Protein AF-A0A850P9F0-F1 (afdb_monomer)

Sequence (321 aa):
MVDRNITGWVFYLDSDAYIENIDFDLSDYLKDKGQFAGIFSGYVNNVPHWVNSGGFALNFSHTLGRRLATDYWSFVNNIPDEKYNKAKIWEKDIEDDQSMLNSLLNRYVEDEGIGYNFIFEREGDSVVNLGPFIWQHIRAHAPTFRDRVSNLTETVAQITKGREIAWPDDGPGYYFPTTHTSIKTSVGKKNPNGVRTTGKDGALLYGPYIQLREGDYCIRLFGKLLAEKDSSTSNFELSVTENSGGNLLHTSSHQDLRNNQGILAEAFFSISHECLDVEAVVRVNRETNLEIYAVQFLKIITGAENFGIRKTEKELPHKIW

Solvent-accessible surface area (backbone atoms only — not comparable to full-atom values): 18265 Å² total; per-residue (Å²): 103,70,93,73,67,56,63,46,80,45,77,50,60,36,95,79,48,64,62,55,58,81,85,59,59,61,66,71,69,48,68,86,44,74,85,31,20,30,41,36,24,8,35,58,95,78,36,51,60,41,44,57,66,51,13,31,36,33,18,40,70,25,70,63,18,44,45,50,57,48,53,51,53,48,56,60,69,67,56,54,68,70,54,66,77,66,49,87,42,80,60,76,65,42,78,38,71,40,54,54,50,28,57,52,42,42,43,37,36,70,76,64,61,51,43,86,38,44,46,61,32,44,76,74,67,9,74,62,60,54,28,77,39,40,77,92,73,89,73,67,89,46,99,43,73,68,54,30,51,50,55,51,52,49,55,51,61,45,58,77,64,75,49,80,73,77,66,64,102,59,62,96,37,54,77,44,49,46,75,42,84,55,37,44,58,78,36,28,49,79,47,97,79,21,34,26,54,66,58,42,66,37,42,38,33,31,37,58,54,38,69,45,63,56,44,42,34,36,41,37,34,29,27,46,76,66,66,91,57,104,77,72,66,42,43,37,37,49,29,34,22,28,62,88,66,74,40,81,64,42,75,46,80,46,62,72,73,66,91,50,88,45,47,72,47,75,50,78,40,64,40,93,50,75,40,68,33,34,24,44,37,33,35,33,38,53,73,24,44,38,33,37,34,31,44,33,45,30,64,54,71,92,80,62,90,79,72,80,77,74,78,78,81,72,82,75,88,86,73,90,129

Foldseek 3Di:
DVVVLDFAKDKAAALQDFAAPPVDPPVVVCVPLLQAQWEFAAQPVHDLLQGDPRWIMGGSNDPVSSVLVVQLVVLVVVDDVVLVVPDPDPCVSDNDSSRSSSVSSCCVCPVVVNNVSYHRHYDCGGPTGNPGTDDNDQPPPDPDPVVSVVVVVVVVVVVVVPDPPPDDCFPQWDKFFCVDPLKDADAFDDDPQFTWGDLAWWWSIKDNFAKDFFAKKKKWWFWFFPDPDQPQKAKKKKWKAAPRRPGTFDIDIDIPDDGDPGTRDMDITGDHGITRTIMITITGHSSHGITTGMMTMGGDDPPCPPPPPDPPDDDDDDDDD

Structure (mmCIF, N/CA/C/O backbone):
data_AF-A0A850P9F0-F1
#
_entry.id   AF-A0A850P9F0-F1
#
loop_
_atom_site.group_PDB
_atom_site.id
_atom_site.type_symbol
_atom_site.label_atom_id
_atom_site.label_alt_id
_atom_site.label_comp_id
_atom_site.label_asym_id
_atom_site.label_entity_id
_atom_site.label_seq_id
_atom_site.pdbx_PDB_ins_code
_atom_site.Cartn_x
_atom_site.Cartn_y
_atom_site.Cartn_z
_atom_site.occupancy
_atom_site.B_iso_or_equiv
_atom_site.auth_seq_id
_atom_site.auth_comp_id
_atom_site.auth_asym_id
_atom_site.auth_atom_id
_atom_site.pdbx_PDB_model_num
ATOM 1 N N . MET A 1 1 ? -26.756 3.093 5.659 1.00 80.31 1 MET A N 1
ATOM 2 C CA . MET A 1 1 ? -27.105 1.793 6.297 1.00 80.31 1 MET A CA 1
ATOM 3 C C . MET A 1 1 ? -28.112 1.984 7.426 1.00 80.31 1 MET A C 1
ATOM 5 O O . MET A 1 1 ? -29.121 1.289 7.421 1.00 80.31 1 MET A O 1
ATOM 9 N N . VAL A 1 2 ? -27.873 2.938 8.337 1.00 85.50 2 VAL A N 1
ATOM 10 C CA . VAL A 1 2 ? -28.798 3.329 9.421 1.00 85.50 2 VAL A CA 1
ATOM 11 C C . VAL A 1 2 ? -30.231 3.559 8.911 1.00 85.50 2 VAL A C 1
ATOM 13 O O . VAL A 1 2 ? -31.158 2.955 9.443 1.00 85.50 2 VAL A O 1
ATOM 16 N N . ASP A 1 3 ? -30.407 4.301 7.811 1.00 88.19 3 ASP A N 1
ATOM 17 C CA . ASP A 1 3 ? -31.723 4.611 7.205 1.00 88.19 3 ASP A CA 1
ATOM 18 C C . ASP A 1 3 ? -32.500 3.378 6.720 1.00 88.19 3 ASP A C 1
ATOM 20 O O . ASP A 1 3 ? -33.718 3.413 6.576 1.00 88.19 3 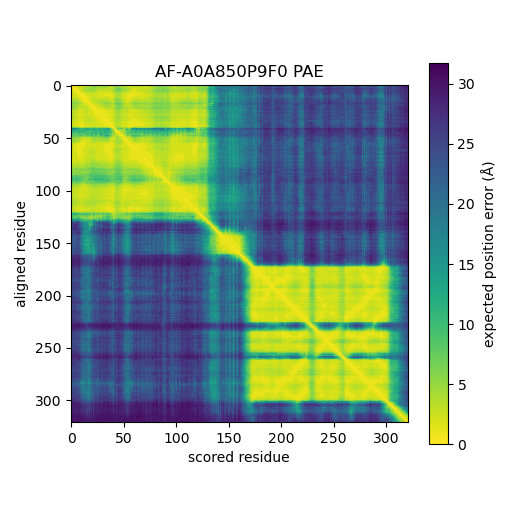ASP A O 1
ATOM 24 N N . ARG A 1 4 ? -31.797 2.267 6.460 1.00 88.50 4 ARG A N 1
ATOM 25 C CA . ARG A 1 4 ? -32.396 0.983 6.061 1.00 88.50 4 ARG A CA 1
ATOM 26 C C . ARG A 1 4 ? -32.748 0.100 7.263 1.00 88.50 4 ARG A C 1
ATOM 28 O O . ARG A 1 4 ? -33.117 -1.051 7.066 1.00 88.50 4 ARG A O 1
ATOM 35 N N . ASN A 1 5 ? -32.597 0.608 8.490 1.00 90.19 5 ASN A N 1
ATOM 36 C CA . ASN A 1 5 ? -32.793 -0.125 9.744 1.00 90.19 5 ASN A CA 1
ATOM 37 C C . ASN A 1 5 ? -32.040 -1.464 9.826 1.00 90.19 5 ASN A C 1
ATOM 39 O O . ASN A 1 5 ? -32.510 -2.411 10.448 1.00 90.19 5 ASN A O 1
ATOM 43 N N . ILE A 1 6 ? -30.832 -1.516 9.259 1.00 87.94 6 ILE A N 1
ATOM 44 C CA . ILE A 1 6 ? -29.906 -2.633 9.487 1.00 87.94 6 ILE A CA 1
ATOM 45 C C . ILE A 1 6 ? -29.549 -2.681 10.984 1.00 87.94 6 ILE A C 1
ATOM 47 O O . ILE A 1 6 ? -29.373 -1.637 11.618 1.00 87.94 6 ILE A O 1
ATOM 51 N N . THR A 1 7 ? -29.470 -3.893 11.530 1.00 93.75 7 THR A N 1
ATOM 52 C CA . THR A 1 7 ? -29.132 -4.220 12.925 1.00 93.75 7 THR A CA 1
ATOM 53 C C . THR A 1 7 ? -27.987 -5.233 12.966 1.00 93.75 7 THR A C 1
ATOM 55 O O . THR A 1 7 ? -27.690 -5.864 11.953 1.00 93.75 7 THR A O 1
ATOM 58 N N . GLY A 1 8 ? -27.388 -5.444 14.138 1.00 94.75 8 GLY A N 1
ATOM 59 C CA . GLY A 1 8 ? -26.220 -6.312 14.312 1.00 94.75 8 GLY A CA 1
ATOM 60 C C . GLY A 1 8 ? -24.900 -5.591 14.045 1.00 94.75 8 GLY A C 1
ATOM 61 O O . GLY A 1 8 ? -24.856 -4.363 13.971 1.00 94.75 8 GLY A O 1
ATOM 62 N N . TRP A 1 9 ? -23.817 -6.355 13.934 1.00 95.56 9 TRP A N 1
ATOM 63 C CA . TRP A 1 9 ? -22.475 -5.817 13.727 1.00 95.56 9 TRP A CA 1
ATOM 64 C C . TRP A 1 9 ? -22.221 -5.444 12.264 1.00 95.56 9 TRP A C 1
ATOM 66 O O . TRP A 1 9 ? -22.497 -6.221 11.352 1.00 95.56 9 TRP A O 1
ATOM 76 N N . VAL A 1 10 ? -21.669 -4.252 12.059 1.00 93.94 10 VAL A N 1
ATOM 77 C CA . VAL A 1 10 ? -21.202 -3.725 10.775 1.00 93.94 10 VAL A CA 1
ATOM 78 C C . VAL A 1 10 ? -19.701 -3.510 10.887 1.00 93.94 10 VAL A C 1
ATOM 80 O O . VAL A 1 10 ? -19.255 -2.781 11.768 1.00 93.94 10 VAL A O 1
ATOM 83 N N . PHE A 1 11 ? -18.935 -4.124 9.992 1.00 91.62 11 PHE A N 1
ATOM 84 C CA . PHE A 1 11 ? -17.484 -3.974 9.928 1.00 91.62 11 PHE A CA 1
ATOM 85 C C . PHE A 1 11 ? -17.120 -2.973 8.834 1.00 91.62 11 PHE A C 1
ATOM 87 O O . PHE A 1 11 ? -17.616 -3.073 7.709 1.00 91.62 11 PHE A O 1
ATOM 94 N N . TYR A 1 12 ? -16.272 -2.011 9.181 1.00 89.81 12 TYR A N 1
ATOM 95 C CA . TYR A 1 12 ? -15.552 -1.172 8.237 1.00 89.81 12 TYR A CA 1
ATOM 96 C C . TYR A 1 12 ? -14.119 -1.690 8.127 1.00 89.81 12 TYR A C 1
ATOM 98 O O . TYR A 1 12 ? -13.491 -1.992 9.140 1.00 89.81 12 TYR A O 1
ATOM 106 N N . LEU A 1 13 ? -13.641 -1.801 6.892 1.00 84.94 13 LEU A N 1
ATOM 107 C CA . LEU A 1 13 ? -12.288 -2.201 6.534 1.00 84.94 13 LEU A CA 1
ATOM 108 C C . LEU A 1 13 ? -11.871 -1.336 5.341 1.00 84.94 13 LEU A C 1
ATOM 110 O O . LEU A 1 13 ? -12.629 -1.232 4.369 1.00 84.94 13 LEU A O 1
ATOM 114 N N . ASP A 1 14 ? -10.688 -0.740 5.416 1.00 80.88 14 ASP A N 1
ATOM 115 C CA . ASP A 1 14 ? -10.057 -0.064 4.287 1.00 80.88 14 ASP A CA 1
ATOM 116 C C . ASP A 1 14 ? -9.753 -1.031 3.135 1.00 80.88 14 ASP A C 1
ATOM 118 O O . ASP A 1 14 ? -9.720 -2.253 3.283 1.00 80.88 14 ASP A O 1
ATOM 122 N N . SER A 1 15 ? -9.520 -0.481 1.940 1.00 74.19 15 SER A N 1
ATOM 123 C CA . SER A 1 15 ? -9.270 -1.288 0.733 1.00 74.19 15 SER A CA 1
ATOM 124 C C . SER A 1 15 ? -7.927 -2.033 0.721 1.00 74.19 15 SER A C 1
ATOM 126 O O . SER A 1 15 ? -7.719 -2.911 -0.121 1.00 74.19 15 SER A O 1
ATOM 128 N N . ASP A 1 16 ? -7.025 -1.677 1.632 1.00 60.28 16 ASP A N 1
ATOM 129 C CA . ASP A 1 16 ? -5.785 -2.370 1.969 1.00 60.28 16 ASP A CA 1
ATOM 130 C C . ASP A 1 16 ? -5.834 -3.095 3.332 1.00 60.28 16 ASP A C 1
ATOM 132 O O . ASP A 1 16 ? -4.872 -3.794 3.653 1.00 60.28 16 ASP A O 1
ATOM 136 N N . ALA A 1 17 ? -6.970 -3.021 4.048 1.00 67.62 17 ALA A N 1
ATOM 137 C CA . ALA A 1 17 ? -7.338 -3.864 5.193 1.00 67.62 17 ALA A CA 1
ATOM 138 C C . ALA A 1 17 ? -8.125 -5.145 4.774 1.00 67.62 17 ALA A C 1
ATOM 140 O O . ALA A 1 17 ? -8.243 -5.437 3.579 1.00 67.62 17 ALA A O 1
ATOM 141 N N . TYR A 1 18 ? -8.514 -6.031 5.727 1.00 63.53 18 TYR A N 1
ATOM 142 C CA . TYR A 1 18 ? -8.035 -7.419 5.530 1.00 63.53 18 TYR A CA 1
ATOM 143 C C . TYR A 1 18 ? -8.703 -8.709 6.226 1.00 63.53 18 TYR A C 1
ATOM 145 O O . TYR A 1 18 ? -9.723 -8.530 6.879 1.00 63.53 18 TYR A O 1
ATOM 153 N N . ILE A 1 19 ? -8.206 -9.996 6.022 1.00 68.12 19 ILE A N 1
ATOM 154 C CA . ILE A 1 19 ? -8.508 -11.439 6.493 1.00 68.12 19 ILE A CA 1
ATOM 155 C C . ILE A 1 19 ? -7.333 -12.532 6.416 1.00 68.12 19 ILE A C 1
ATOM 157 O O . ILE A 1 19 ? -6.840 -12.859 5.347 1.00 68.12 19 ILE A O 1
ATOM 161 N N . GLU A 1 20 ? -6.822 -13.151 7.501 1.00 60.81 20 GLU A N 1
ATOM 162 C CA . GLU A 1 20 ? -5.572 -14.012 7.540 1.00 60.81 20 GLU A CA 1
ATOM 163 C C . GLU A 1 20 ? -5.831 -15.283 8.342 1.00 60.81 20 GLU A C 1
ATOM 165 O O . GLU A 1 20 ? -5.621 -16.382 7.839 1.00 60.81 20 GLU A O 1
ATOM 170 N N . ASN A 1 21 ? -6.375 -15.150 9.553 1.00 70.44 21 ASN A N 1
ATOM 171 C CA . ASN A 1 21 ? -6.921 -16.291 10.272 1.00 70.44 21 ASN A CA 1
ATOM 172 C C . ASN A 1 21 ? -8.354 -16.551 9.786 1.00 70.44 21 ASN A C 1
ATOM 174 O O . ASN A 1 21 ? -9.324 -16.125 10.409 1.00 70.44 21 ASN A O 1
ATOM 178 N N . ILE A 1 22 ? -8.488 -17.221 8.641 1.00 73.31 22 ILE A N 1
ATOM 179 C CA . ILE A 1 22 ? -9.799 -17.585 8.079 1.00 73.31 22 ILE A CA 1
ATOM 180 C C . ILE A 1 22 ? -10.603 -18.527 8.997 1.00 73.31 22 ILE A C 1
ATOM 182 O O . ILE A 1 22 ? -11.830 -18.546 8.921 1.00 73.31 22 ILE A O 1
ATOM 186 N N . ASP A 1 23 ? -9.923 -19.237 9.902 1.00 80.44 23 ASP A N 1
ATOM 187 C CA . ASP A 1 23 ? -10.519 -20.105 10.923 1.00 80.44 23 ASP A CA 1
ATOM 188 C C . ASP A 1 23 ? -10.960 -19.333 12.187 1.00 80.44 23 ASP A C 1
ATOM 190 O O . ASP A 1 23 ? -11.428 -19.932 13.159 1.00 80.44 23 ASP A O 1
ATOM 194 N N . PHE A 1 24 ? -10.822 -18.001 12.208 1.00 79.12 24 PHE A N 1
ATOM 195 C CA . PHE A 1 24 ? -11.274 -17.175 13.323 1.00 79.12 24 PHE A CA 1
ATOM 196 C C . PHE A 1 24 ? -12.804 -17.175 13.430 1.00 79.12 24 PHE A C 1
ATOM 198 O O . PHE A 1 24 ? -13.506 -16.616 12.581 1.00 79.12 24 PHE A O 1
ATOM 205 N N . ASP A 1 25 ? -13.332 -17.745 14.517 1.00 86.75 25 ASP A N 1
ATOM 206 C CA . ASP A 1 25 ? -14.768 -17.735 14.790 1.00 86.75 25 ASP A CA 1
ATOM 207 C C . ASP A 1 25 ? -15.239 -16.345 15.249 1.00 86.75 25 ASP A C 1
ATOM 209 O O . ASP A 1 25 ? -15.364 -16.030 16.436 1.00 86.75 25 ASP A O 1
ATOM 213 N N . LEU A 1 26 ? -15.543 -15.507 14.258 1.00 86.25 26 LEU A N 1
ATOM 214 C CA . LEU A 1 26 ? -16.129 -14.187 14.454 1.00 86.25 26 LEU A CA 1
ATOM 215 C C . LEU A 1 26 ? -17.480 -14.251 15.190 1.00 86.25 26 LEU A C 1
ATOM 217 O O . LEU A 1 26 ? -17.834 -13.307 15.894 1.00 86.25 26 LEU A O 1
ATOM 221 N N . SER A 1 27 ? -18.239 -15.344 15.061 1.00 89.38 27 SER A N 1
ATOM 222 C CA . SER A 1 27 ? -19.528 -15.481 15.750 1.00 89.38 27 SER A CA 1
ATOM 223 C C . SER A 1 27 ? -19.319 -15.712 17.244 1.00 89.38 27 SER A C 1
ATOM 225 O O . SER A 1 27 ? -19.968 -15.056 18.062 1.00 89.38 27 SER A O 1
ATOM 227 N N . ASP A 1 28 ? -18.378 -16.587 17.604 1.00 92.81 28 ASP A N 1
ATOM 228 C CA . ASP A 1 28 ? -18.007 -16.836 18.995 1.00 92.81 28 ASP A CA 1
ATOM 229 C C . ASP A 1 28 ? -17.348 -15.604 19.636 1.00 92.81 28 ASP A C 1
ATOM 231 O O . ASP A 1 28 ? -17.695 -15.236 20.759 1.00 92.81 28 ASP A O 1
ATOM 235 N N . TYR A 1 29 ? -16.495 -14.884 18.898 1.00 92.12 29 TYR A N 1
ATOM 236 C CA . TYR A 1 29 ? -15.913 -13.622 19.364 1.00 92.12 29 TYR A CA 1
ATOM 237 C C . TYR A 1 29 ? -16.972 -12.544 19.646 1.00 92.12 29 TYR A C 1
ATOM 239 O O . TYR A 1 29 ? -16.828 -11.799 20.612 1.00 92.12 29 TYR A O 1
ATOM 247 N N . LEU A 1 30 ? -18.045 -12.437 18.856 1.00 94.69 30 LEU A N 1
ATOM 248 C CA . LEU A 1 30 ? -19.068 -11.395 19.043 1.00 94.69 30 L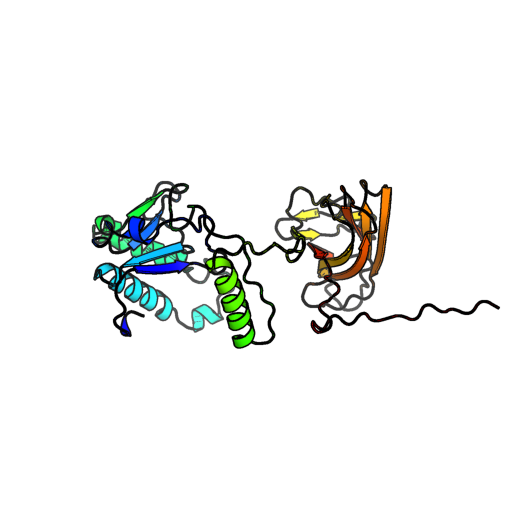EU A CA 1
ATOM 249 C C . LEU A 1 30 ? -20.170 -11.760 20.054 1.00 94.69 30 LEU A C 1
ATOM 251 O O . LEU A 1 30 ? -20.926 -10.870 20.463 1.00 94.69 30 LEU A O 1
ATOM 255 N N . LYS A 1 31 ? -20.278 -13.034 20.467 1.00 95.94 31 LYS A N 1
ATOM 256 C CA . LYS A 1 31 ? -21.409 -13.568 21.258 1.00 95.94 31 LYS A CA 1
ATOM 257 C C . LYS A 1 31 ? -21.667 -12.826 22.574 1.00 95.94 31 LYS A C 1
ATOM 259 O O . LYS A 1 31 ? -22.812 -12.716 23.003 1.00 95.94 31 LYS A O 1
ATOM 264 N N . ASP A 1 32 ? -20.609 -12.319 23.204 1.00 96.88 32 ASP A N 1
ATOM 265 C CA . ASP A 1 32 ? -20.611 -11.678 24.521 1.00 96.88 32 ASP A CA 1
ATOM 266 C C . ASP A 1 32 ? -20.377 -10.159 24.453 1.00 96.88 32 ASP A C 1
ATOM 268 O O . ASP A 1 32 ? -20.149 -9.522 25.481 1.00 96.88 32 ASP A O 1
ATOM 272 N N . LYS A 1 33 ? -20.440 -9.571 23.247 1.00 97.81 33 LYS A N 1
ATOM 273 C CA . LYS A 1 33 ? -20.149 -8.146 22.998 1.00 97.81 33 LYS A CA 1
ATOM 274 C C . LYS A 1 33 ? -21.378 -7.318 22.627 1.00 97.81 33 LYS A C 1
ATOM 276 O O . LYS A 1 33 ? -21.255 -6.115 22.426 1.00 97.81 33 LYS A O 1
ATOM 281 N N . GLY A 1 34 ? -22.570 -7.918 22.559 1.00 97.25 34 GLY A N 1
ATOM 282 C CA . GLY A 1 34 ? -23.804 -7.259 22.098 1.00 97.25 34 GLY A CA 1
ATOM 283 C C . GLY A 1 34 ? -24.229 -5.999 22.876 1.00 97.25 34 GLY A C 1
ATOM 284 O O . GLY A 1 34 ? -25.007 -5.205 22.351 1.00 97.25 34 GLY A O 1
ATOM 285 N N . GLN A 1 35 ? -23.706 -5.799 24.088 1.00 97.88 35 GLN A N 1
ATOM 286 C CA . GLN A 1 35 ? -23.865 -4.596 24.911 1.00 97.88 35 GLN A CA 1
ATOM 287 C C . GLN A 1 35 ? -22.962 -3.419 24.505 1.00 97.88 35 GLN A C 1
ATOM 289 O O . GLN A 1 35 ? -23.215 -2.301 24.938 1.00 97.88 35 GLN A O 1
ATOM 294 N N . PHE A 1 36 ? -21.922 -3.640 23.699 1.00 98.38 36 PHE A N 1
ATOM 295 C CA . PHE A 1 36 ? -21.025 -2.577 23.246 1.00 98.38 36 PHE A CA 1
ATOM 296 C C . PHE A 1 36 ? -21.522 -1.948 21.943 1.00 98.38 36 PHE A C 1
ATOM 298 O O . PHE A 1 36 ? -22.106 -2.608 21.085 1.00 98.38 36 PHE A O 1
ATOM 305 N N . ALA A 1 37 ? -21.268 -0.654 21.793 1.00 98.12 37 ALA A N 1
ATOM 306 C CA . ALA A 1 37 ? -21.623 0.174 20.651 1.00 98.12 37 ALA A CA 1
ATOM 307 C C . ALA A 1 37 ? -20.647 0.040 19.472 1.00 98.12 37 ALA A C 1
ATOM 309 O O . ALA A 1 37 ? -21.045 0.240 18.322 1.00 98.12 37 ALA A O 1
ATOM 310 N N . GLY A 1 38 ? -19.391 -0.308 19.752 1.00 97.12 38 GLY A N 1
ATOM 311 C CA . GLY A 1 38 ? -18.345 -0.500 18.755 1.00 97.12 38 GLY A CA 1
ATOM 312 C C . GLY A 1 38 ? -17.086 -1.146 19.334 1.00 97.12 38 GLY A C 1
ATOM 313 O O . GLY A 1 38 ? -16.912 -1.189 20.555 1.00 97.12 38 GLY A O 1
ATOM 314 N N . ILE A 1 39 ? -16.238 -1.649 18.441 1.00 95.38 39 ILE A N 1
ATOM 315 C CA . ILE A 1 39 ? -14.931 -2.251 18.715 1.00 95.38 39 ILE A CA 1
ATOM 316 C C . ILE A 1 39 ? -13.921 -1.556 17.804 1.00 95.38 39 ILE A C 1
ATOM 318 O O . ILE A 1 39 ? -14.119 -1.511 16.588 1.00 95.38 39 ILE A O 1
ATOM 322 N N . PHE A 1 40 ? -12.856 -1.024 18.393 1.00 92.56 40 PHE A N 1
ATOM 323 C CA . PHE A 1 40 ? -11.799 -0.295 17.699 1.00 92.56 40 PHE A CA 1
ATOM 324 C C . PHE A 1 40 ? -10.429 -0.796 18.146 1.00 92.56 40 PHE A C 1
ATOM 326 O O . PHE A 1 40 ? -10.252 -1.154 19.311 1.00 92.56 40 PHE A O 1
ATOM 333 N N . SER A 1 41 ? -9.446 -0.727 17.251 1.00 83.56 41 SER A N 1
ATOM 334 C CA . SER A 1 41 ? -8.038 -0.812 17.637 1.00 83.56 41 SER A CA 1
ATOM 335 C C . SER A 1 41 ? -7.555 0.554 18.088 1.00 83.56 41 SER A C 1
ATOM 337 O O . SER A 1 41 ? -7.461 1.475 17.277 1.00 83.56 41 SER A O 1
ATOM 339 N N . GLY A 1 42 ? -7.271 0.681 19.379 1.00 69.31 42 GLY A N 1
ATOM 340 C CA . GLY A 1 42 ? -6.762 1.896 19.998 1.00 69.31 42 GLY A CA 1
ATOM 341 C C . GLY A 1 42 ? -5.338 1.744 20.524 1.00 69.31 42 GLY A C 1
ATOM 342 O O . GLY A 1 42 ? -4.647 0.772 20.227 1.00 69.31 42 GLY A O 1
ATOM 343 N N . TYR A 1 43 ? -4.948 2.687 21.387 1.00 65.62 43 TYR A N 1
ATOM 344 C CA . TYR A 1 43 ? -3.643 2.783 22.060 1.00 65.62 43 TYR A CA 1
ATOM 345 C C . TYR A 1 43 ? -2.486 3.415 21.275 1.00 65.62 43 TYR A C 1
ATOM 347 O O . TYR A 1 43 ? -1.341 3.333 21.731 1.00 65.62 43 TYR A O 1
ATOM 355 N N . VAL A 1 44 ? -2.764 4.202 20.229 1.00 61.81 44 VAL A N 1
ATOM 356 C CA . VAL A 1 44 ? -1.749 5.132 19.704 1.00 61.81 44 VAL A CA 1
ATOM 357 C C . VAL A 1 44 ? -1.284 6.053 20.846 1.00 61.81 44 VAL A C 1
ATOM 359 O O . VAL A 1 44 ? -2.082 6.719 21.509 1.00 61.81 44 VAL A O 1
ATOM 362 N N . ASN A 1 45 ? 0.023 6.056 21.130 1.00 66.06 45 ASN A N 1
ATOM 363 C CA . ASN A 1 45 ? 0.648 6.832 22.213 1.00 66.06 45 ASN A CA 1
ATOM 364 C C . ASN A 1 45 ? 0.048 6.609 23.627 1.00 66.06 45 ASN A C 1
ATOM 366 O O . ASN A 1 45 ? 0.068 7.519 24.455 1.00 66.06 45 ASN A O 1
ATOM 370 N N . ASN A 1 46 ? -0.447 5.401 23.934 1.00 73.06 46 ASN A N 1
ATOM 371 C CA . ASN A 1 46 ? -1.150 5.046 25.184 1.00 73.06 46 ASN A CA 1
ATOM 372 C C . ASN A 1 46 ? -2.508 5.743 25.415 1.00 73.06 46 ASN A C 1
ATOM 374 O O . ASN A 1 46 ? -3.052 5.641 26.516 1.00 73.06 46 ASN A O 1
ATOM 378 N N . VAL A 1 47 ? -3.089 6.407 24.411 1.00 76.81 47 VAL A N 1
ATOM 379 C CA . VAL A 1 47 ? -4.446 6.968 24.502 1.00 76.81 47 VAL A CA 1
ATOM 380 C C . VAL A 1 47 ? -5.438 5.923 23.970 1.00 76.81 47 VAL A C 1
ATOM 382 O O . VAL A 1 47 ? -5.413 5.636 22.773 1.00 76.81 47 VAL A O 1
ATOM 385 N N . PRO A 1 48 ? -6.312 5.315 24.802 1.00 73.50 48 PRO A N 1
ATOM 386 C CA . PRO A 1 48 ? -7.143 4.187 24.364 1.00 73.50 48 PRO A CA 1
ATOM 387 C C . PRO A 1 48 ? -8.104 4.552 23.231 1.00 73.50 48 PRO A C 1
ATOM 389 O O . PRO A 1 48 ? -8.328 3.751 22.333 1.00 73.50 48 PRO A O 1
ATOM 392 N N . HIS A 1 49 ? -8.641 5.773 23.259 1.00 78.06 49 HIS A N 1
ATOM 393 C CA . HIS A 1 49 ? -9.588 6.271 22.266 1.00 78.06 49 HIS A CA 1
ATOM 394 C C . HIS A 1 49 ? -8.920 6.887 21.027 1.00 78.06 49 HIS A C 1
ATOM 396 O O . HIS A 1 49 ? -9.633 7.359 20.146 1.00 78.06 49 HIS A O 1
ATOM 402 N N . TRP A 1 50 ? -7.580 6.889 20.955 1.00 84.88 50 TRP A N 1
ATOM 403 C CA . TRP A 1 50 ? -6.848 7.237 19.741 1.00 84.88 50 TRP A CA 1
ATOM 404 C C . TRP A 1 50 ? -6.683 5.970 18.900 1.00 84.88 50 TRP A C 1
ATOM 406 O O . TRP A 1 50 ? -5.863 5.099 19.206 1.00 84.88 50 TRP A O 1
ATOM 416 N N . VAL A 1 51 ? -7.534 5.857 17.883 1.00 87.81 51 VAL A N 1
ATOM 417 C CA . VAL A 1 51 ? -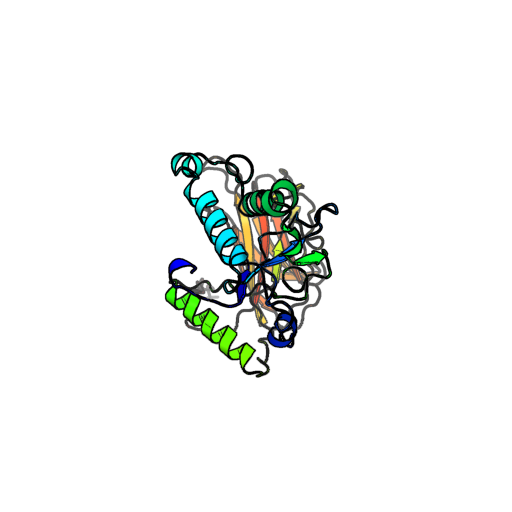7.740 4.663 17.061 1.00 87.81 51 VAL A CA 1
ATOM 418 C C . VAL A 1 51 ? -7.284 4.880 15.622 1.00 87.81 51 VAL A C 1
ATOM 420 O O . VAL A 1 51 ? -7.232 6.013 15.130 1.00 87.81 51 VAL A O 1
ATOM 423 N N . ASN A 1 52 ? -7.013 3.773 14.935 1.00 83.31 52 ASN A N 1
ATOM 424 C CA . ASN A 1 52 ? -6.881 3.748 13.483 1.00 83.31 52 ASN A CA 1
ATOM 425 C C . ASN A 1 52 ? -8.258 3.539 12.820 1.00 83.31 52 ASN A C 1
ATOM 427 O O . ASN A 1 52 ? -9.051 2.720 13.288 1.00 83.31 52 ASN A O 1
ATOM 431 N N . SER A 1 53 ? -8.558 4.276 11.744 1.00 88.88 53 SER A N 1
ATOM 432 C CA . SER A 1 53 ? -9.853 4.192 11.044 1.00 88.88 53 SER A CA 1
ATOM 433 C C . SER A 1 53 ? -9.946 3.058 10.023 1.00 88.88 53 SER A C 1
ATOM 435 O O . SER A 1 53 ? -11.061 2.678 9.677 1.00 88.88 53 SER A O 1
ATOM 437 N N . GLY A 1 54 ? -8.829 2.461 9.600 1.00 85.62 54 GLY A N 1
ATOM 438 C CA . GLY A 1 54 ? -8.801 1.440 8.547 1.00 85.62 54 GLY A CA 1
ATOM 439 C C . GLY A 1 54 ? -9.397 0.081 8.922 1.00 85.62 54 GLY A C 1
ATOM 440 O O . GLY A 1 54 ? -9.580 -0.775 8.058 1.00 85.62 54 GLY A O 1
ATOM 441 N N . GLY A 1 55 ? -9.765 -0.119 10.189 1.00 87.19 55 GLY A N 1
ATOM 442 C CA . GLY A 1 55 ? -10.470 -1.312 10.655 1.00 87.19 55 GLY A CA 1
ATOM 443 C C . GLY A 1 55 ? -11.208 -1.068 11.968 1.00 87.19 55 GLY A C 1
ATOM 444 O O . GLY A 1 55 ? -10.572 -0.835 12.999 1.00 87.19 55 GLY A O 1
ATOM 445 N N . PHE A 1 56 ? -12.544 -1.135 11.944 1.00 92.94 56 PHE A N 1
ATOM 446 C CA . PHE A 1 56 ? -13.394 -1.055 13.141 1.00 92.94 56 PHE A CA 1
ATOM 447 C C . PHE A 1 56 ? -14.760 -1.736 12.954 1.00 92.94 56 PHE A C 1
ATOM 449 O O . PHE A 1 56 ? -15.238 -1.939 11.838 1.00 92.94 56 PHE A O 1
ATOM 456 N N . ALA A 1 57 ? -15.430 -2.056 14.064 1.00 94.56 57 ALA A N 1
ATOM 457 C CA . ALA A 1 57 ? -16.769 -2.641 14.072 1.00 94.56 57 ALA A CA 1
ATOM 458 C C . ALA A 1 57 ? -17.764 -1.750 14.828 1.00 94.56 57 ALA A C 1
ATOM 460 O O . ALA A 1 57 ? -17.474 -1.282 15.926 1.00 94.56 57 ALA A O 1
ATOM 461 N N . LEU A 1 58 ? -18.967 -1.556 14.286 1.00 97.56 58 LEU A N 1
ATOM 462 C CA . LEU A 1 58 ? -20.068 -0.834 14.929 1.00 97.56 58 LEU A CA 1
ATOM 463 C C . LEU A 1 58 ? -21.269 -1.754 15.143 1.00 97.56 58 LEU A C 1
ATOM 465 O O . LEU A 1 58 ? -21.709 -2.449 14.229 1.00 97.56 58 LEU A O 1
ATOM 469 N N . ASN A 1 59 ? -21.858 -1.714 16.334 1.00 98.06 59 ASN A N 1
ATOM 470 C CA . ASN A 1 59 ? -23.060 -2.472 16.655 1.00 98.06 59 ASN A CA 1
ATOM 471 C C . ASN A 1 59 ? -24.307 -1.627 16.371 1.00 98.06 59 ASN A C 1
ATOM 473 O O . ASN A 1 59 ? -24.679 -0.746 17.145 1.00 98.06 59 ASN A O 1
ATOM 477 N N . PHE A 1 60 ? -24.993 -1.908 15.266 1.00 97.56 60 PHE A N 1
ATOM 478 C CA . PHE A 1 60 ? -26.205 -1.196 14.856 1.00 97.56 60 PHE A CA 1
ATOM 479 C C . PHE A 1 60 ? -27.477 -1.683 15.567 1.00 97.56 60 PHE A C 1
ATOM 481 O O . PHE A 1 60 ? -28.542 -1.088 15.374 1.00 97.56 60 PHE A O 1
ATOM 488 N N . SER A 1 61 ? -27.381 -2.717 16.411 1.00 97.06 61 SER A N 1
ATOM 489 C CA . SER A 1 61 ? -28.395 -2.995 17.439 1.00 97.06 61 SER A CA 1
ATOM 490 C C . SER A 1 61 ? -28.250 -2.065 18.652 1.00 97.06 61 SER A C 1
ATOM 492 O O . SER A 1 61 ? -29.219 -1.871 19.382 1.00 97.06 61 SER A O 1
ATOM 494 N N . HIS A 1 62 ? -27.077 -1.455 18.855 1.00 98.00 62 HIS A N 1
ATOM 495 C CA . HIS A 1 62 ? -26.832 -0.492 19.925 1.00 98.00 62 HIS A CA 1
ATOM 496 C C . HIS A 1 62 ? -27.115 0.945 19.455 1.00 98.00 62 HIS A C 1
ATOM 498 O O . HIS A 1 62 ? -26.663 1.378 18.391 1.00 98.00 62 HIS A O 1
ATOM 504 N N . THR A 1 63 ? -27.829 1.735 20.261 1.00 97.19 63 THR A N 1
ATOM 505 C CA . THR A 1 63 ? -28.214 3.115 19.900 1.00 97.19 63 THR A CA 1
ATOM 506 C C . THR A 1 63 ? -27.000 4.013 19.659 1.00 97.19 63 THR A C 1
ATOM 508 O O . THR A 1 63 ? -26.958 4.718 18.651 1.00 97.19 63 THR A O 1
ATOM 511 N N . LEU A 1 64 ? -25.977 3.935 20.519 1.00 97.94 64 LEU A N 1
ATOM 512 C CA . LEU A 1 64 ? -24.723 4.681 20.341 1.00 97.94 64 LEU A CA 1
ATOM 513 C C . LEU A 1 64 ? -23.930 4.270 19.087 1.00 97.94 64 LEU A C 1
ATOM 515 O O . LEU A 1 64 ? -23.305 5.135 18.488 1.00 97.94 64 LEU A O 1
ATOM 519 N N . GLY A 1 65 ? -23.987 3.009 18.638 1.00 97.62 65 GLY A N 1
ATOM 520 C CA . GLY A 1 65 ? -23.297 2.585 17.409 1.00 97.62 65 GLY A CA 1
ATOM 521 C C . GLY A 1 65 ? -23.925 3.217 16.162 1.00 97.62 65 GLY A C 1
ATOM 522 O O . GLY A 1 65 ? -23.230 3.712 15.275 1.00 97.62 65 GLY A O 1
ATOM 523 N N . ARG A 1 66 ? -25.264 3.308 16.141 1.00 97.56 66 ARG A N 1
ATOM 524 C CA . ARG A 1 66 ? -26.020 4.045 15.111 1.00 97.56 66 ARG A CA 1
ATOM 525 C C . ARG A 1 66 ? -25.780 5.555 15.187 1.00 97.56 66 ARG A C 1
ATOM 527 O O . ARG A 1 66 ? -25.670 6.201 14.145 1.00 97.56 66 ARG A O 1
ATOM 534 N N . ARG A 1 67 ? -25.705 6.115 16.402 1.00 97.62 67 ARG A N 1
ATOM 535 C CA . ARG A 1 67 ? -25.400 7.534 16.637 1.00 97.62 67 ARG A CA 1
ATOM 536 C C . ARG A 1 67 ? -24.006 7.883 16.119 1.00 97.62 67 ARG A C 1
ATOM 538 O O . ARG A 1 67 ? -23.908 8.807 15.329 1.00 97.62 67 ARG A O 1
ATOM 545 N N . LEU A 1 68 ? -22.979 7.095 16.448 1.00 97.06 68 LEU A N 1
ATOM 546 C CA . LEU A 1 68 ? -21.612 7.303 15.962 1.00 97.06 68 LEU A CA 1
ATOM 547 C C . LEU A 1 68 ? -21.554 7.330 14.430 1.00 97.06 68 LEU A C 1
ATOM 549 O O . LEU A 1 68 ? -21.025 8.273 13.856 1.00 97.06 68 LEU A O 1
ATOM 553 N N . ALA A 1 69 ? -22.179 6.353 13.763 1.00 96.44 69 ALA A N 1
ATOM 554 C CA . ALA A 1 69 ? -22.248 6.322 12.301 1.00 96.44 69 ALA A CA 1
ATOM 555 C C . ALA A 1 69 ? -22.970 7.548 11.700 1.00 96.44 69 ALA A C 1
ATOM 557 O O . ALA A 1 69 ? -22.612 8.008 10.617 1.00 96.44 69 ALA A O 1
ATOM 558 N N . THR A 1 70 ? -23.981 8.082 12.394 1.00 96.56 70 THR A N 1
ATOM 559 C CA . THR A 1 70 ? -24.754 9.258 11.954 1.00 96.56 70 THR A CA 1
ATOM 560 C C . THR A 1 70 ? -23.984 10.558 12.190 1.00 96.56 70 THR A C 1
ATOM 562 O O . THR A 1 70 ? -23.941 11.411 11.305 1.00 96.56 70 THR A O 1
ATOM 565 N N . ASP A 1 71 ? -23.336 10.693 13.347 1.00 97.00 71 ASP A N 1
ATOM 566 C CA . ASP A 1 71 ? -22.488 11.831 13.704 1.00 97.00 71 ASP A CA 1
ATOM 567 C C . ASP A 1 71 ? -21.272 11.899 12.757 1.00 97.00 71 ASP A C 1
ATOM 569 O O . ASP A 1 71 ? -20.959 12.971 12.247 1.00 97.00 71 ASP A O 1
ATOM 573 N N . TYR A 1 72 ? -20.657 10.755 12.429 1.00 94.88 72 TYR A N 1
ATOM 574 C CA . TYR A 1 72 ? -19.536 10.646 11.485 1.00 94.88 72 TYR A CA 1
ATOM 575 C C . TYR A 1 72 ? -19.925 11.006 10.048 1.00 94.88 72 TYR A C 1
ATOM 577 O O . TYR A 1 72 ? -19.278 11.839 9.415 1.00 94.88 72 TYR A O 1
ATOM 585 N N . TRP A 1 73 ? -21.049 10.476 9.556 1.00 93.94 73 TRP A N 1
ATOM 586 C CA . TRP A 1 73 ? -21.610 10.876 8.262 1.00 93.94 73 TRP A CA 1
ATOM 587 C C . TRP A 1 73 ? -21.950 12.374 8.203 1.00 93.94 73 TRP A C 1
ATOM 589 O O . TRP A 1 73 ? -21.731 13.027 7.182 1.00 93.94 73 TRP A O 1
ATOM 599 N N . SER A 1 74 ? -22.448 12.933 9.308 1.00 94.12 74 SER A N 1
ATOM 600 C CA . SER A 1 74 ? -22.725 14.368 9.421 1.00 94.12 74 SER A CA 1
ATOM 601 C C . SER A 1 74 ? -21.438 15.195 9.408 1.00 94.12 74 SER A C 1
ATOM 603 O O . SER A 1 74 ? -21.417 16.251 8.785 1.00 94.12 74 SER A O 1
ATOM 605 N N . PHE A 1 75 ? -20.362 14.717 10.041 1.00 91.56 75 PHE A N 1
ATOM 606 C CA . PHE A 1 75 ? -19.047 15.365 10.015 1.00 91.56 75 PHE A CA 1
ATOM 607 C C . PHE A 1 75 ? -18.551 15.507 8.570 1.00 91.56 75 PHE A C 1
ATOM 609 O O . PHE A 1 75 ? -18.284 16.623 8.128 1.00 91.56 75 PHE A O 1
ATOM 616 N N . VAL A 1 76 ? -18.542 14.404 7.811 1.00 88.94 76 VAL A N 1
ATOM 617 C CA . VAL A 1 76 ? -18.119 14.378 6.400 1.00 88.94 76 VAL A CA 1
ATOM 618 C C . VAL A 1 76 ? -18.984 15.304 5.534 1.00 88.94 76 VAL A C 1
ATOM 620 O O . VAL A 1 76 ? -18.453 16.153 4.824 1.00 88.94 76 VAL A O 1
ATOM 623 N N . ASN A 1 77 ? -20.315 15.210 5.624 1.00 91.19 77 ASN A N 1
ATOM 624 C CA . ASN A 1 77 ? -21.223 16.028 4.804 1.00 91.19 77 ASN A CA 1
ATOM 625 C C . ASN A 1 77 ? -21.223 17.525 5.139 1.00 91.19 77 ASN A C 1
ATOM 627 O O . ASN A 1 77 ? -21.645 18.332 4.313 1.00 91.19 77 ASN A O 1
ATOM 631 N N . ASN A 1 78 ? -20.794 17.9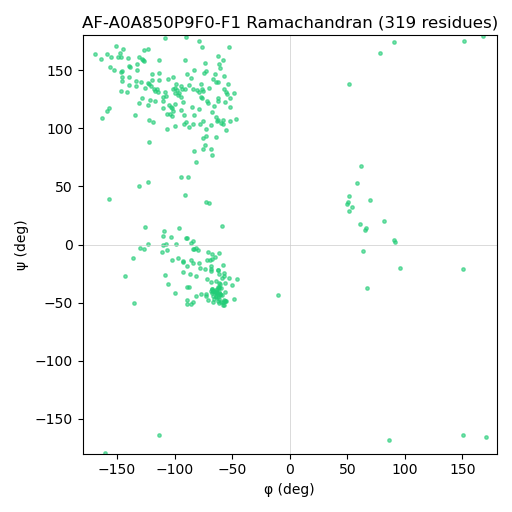10 6.342 1.00 93.12 78 ASN A N 1
ATOM 632 C CA . ASN A 1 78 ? -20.698 19.317 6.730 1.00 93.12 78 ASN A CA 1
ATOM 633 C C . ASN A 1 78 ? -19.434 20.000 6.176 1.00 93.12 78 ASN A C 1
ATOM 635 O O . ASN A 1 78 ? -19.276 21.211 6.343 1.00 93.12 78 ASN A O 1
ATOM 639 N N . ILE A 1 79 ? -18.539 19.260 5.512 1.00 89.81 79 ILE A N 1
ATOM 640 C CA . ILE A 1 79 ? -17.369 19.814 4.829 1.00 89.81 79 ILE A CA 1
ATOM 641 C C . ILE A 1 79 ? -17.817 20.405 3.481 1.00 89.81 79 ILE A C 1
ATOM 643 O O . ILE A 1 79 ? -18.271 19.659 2.616 1.00 89.81 79 ILE A O 1
ATOM 647 N N . PRO A 1 80 ? -17.683 21.728 3.246 1.00 91.06 80 PRO A N 1
ATOM 648 C CA . PRO A 1 80 ? -18.140 22.328 1.996 1.00 91.06 80 PRO A CA 1
ATOM 649 C C . PRO A 1 80 ? -17.327 21.843 0.790 1.00 91.06 80 PRO A C 1
ATOM 651 O O . PRO A 1 80 ? -16.097 21.786 0.861 1.00 91.06 80 PRO A O 1
ATOM 654 N N . ASP A 1 81 ? -17.987 21.640 -0.355 1.00 91.00 81 ASP A N 1
ATOM 655 C CA . ASP A 1 81 ? -17.346 21.299 -1.638 1.00 91.00 81 ASP A CA 1
ATOM 656 C C . ASP A 1 81 ? -16.189 22.246 -1.994 1.00 91.00 81 ASP A C 1
ATOM 658 O O . ASP A 1 81 ? -15.181 21.838 -2.566 1.00 91.00 81 ASP A O 1
ATOM 662 N N . GLU A 1 82 ? -16.296 23.532 -1.650 1.00 92.19 82 GLU A N 1
ATOM 663 C CA . GLU A 1 82 ? -15.231 24.515 -1.871 1.00 92.19 82 GLU A CA 1
ATOM 664 C C . GLU A 1 82 ? -13.937 24.162 -1.116 1.00 92.19 82 GLU A C 1
ATOM 666 O O . GLU A 1 82 ? -12.845 24.424 -1.620 1.00 92.19 82 GLU A O 1
ATOM 671 N N . LYS A 1 83 ? -14.044 23.541 0.066 1.00 89.19 83 LYS A N 1
ATOM 672 C CA . LYS A 1 83 ? -12.897 23.077 0.854 1.00 89.19 83 LYS A CA 1
ATOM 673 C C . LYS A 1 83 ? -12.242 21.876 0.163 1.00 89.19 83 LYS A C 1
ATOM 675 O O . LYS A 1 83 ? -11.039 21.923 -0.078 1.00 89.19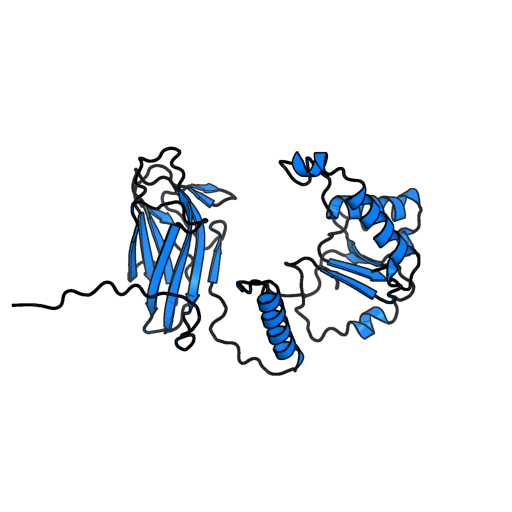 83 LYS A O 1
ATOM 680 N N . TYR A 1 84 ? -13.034 20.883 -0.265 1.00 85.69 84 TYR A N 1
ATOM 681 C CA . TYR A 1 84 ? -12.569 19.748 -1.083 1.00 85.69 84 TYR A CA 1
ATOM 682 C C . TYR A 1 84 ? -11.861 20.197 -2.366 1.00 85.69 84 TYR A C 1
ATOM 684 O O . TYR A 1 84 ? -10.739 19.777 -2.631 1.00 85.69 84 TYR A O 1
ATOM 692 N N . ASN A 1 85 ? -12.457 21.121 -3.120 1.00 87.00 85 ASN A N 1
ATOM 693 C CA . ASN A 1 85 ? -11.893 21.623 -4.376 1.00 87.00 85 ASN A CA 1
ATOM 694 C C . ASN A 1 85 ? -10.616 22.470 -4.204 1.00 87.00 85 ASN A C 1
ATOM 696 O O . ASN A 1 85 ? -9.891 22.688 -5.176 1.00 87.00 85 ASN A O 1
ATOM 700 N N . LYS A 1 86 ? -10.340 22.986 -2.997 1.00 90.06 86 LYS A N 1
ATOM 701 C CA . LYS A 1 86 ? -9.149 23.801 -2.695 1.00 90.06 86 LYS A CA 1
ATOM 702 C C . LYS A 1 86 ? -8.044 23.044 -1.963 1.00 90.06 86 LYS A C 1
ATOM 704 O O . LYS A 1 86 ? -6.931 23.569 -1.896 1.00 90.06 86 LYS A O 1
ATOM 709 N N . ALA A 1 87 ? -8.330 21.858 -1.431 1.00 87.25 87 ALA A N 1
ATOM 710 C CA . ALA A 1 87 ? -7.351 21.040 -0.733 1.00 87.25 87 ALA A CA 1
ATOM 711 C C . ALA A 1 87 ? -6.211 20.628 -1.672 1.00 87.25 87 ALA A C 1
ATOM 713 O O . ALA A 1 87 ? -6.423 20.077 -2.751 1.00 87.25 87 ALA A O 1
ATOM 714 N N . LYS A 1 88 ? -4.981 20.913 -1.249 1.00 83.50 88 LYS A N 1
ATOM 715 C CA . LYS A 1 88 ? -3.740 20.496 -1.913 1.00 83.50 88 LYS A CA 1
ATOM 716 C C . LYS A 1 88 ? -3.026 19.411 -1.118 1.00 83.50 88 LYS A C 1
ATOM 718 O O . LYS A 1 88 ? -2.249 18.654 -1.691 1.00 83.50 88 LYS A O 1
ATOM 723 N N . ILE A 1 89 ? -3.257 19.379 0.193 1.00 79.12 89 ILE A N 1
ATOM 724 C CA . ILE A 1 89 ? -2.653 18.458 1.147 1.00 79.12 89 ILE A CA 1
ATOM 725 C C . ILE A 1 89 ? -3.782 17.945 2.054 1.00 79.12 89 ILE A C 1
ATOM 727 O O . ILE A 1 89 ? -4.348 18.710 2.837 1.00 79.12 89 ILE A O 1
ATOM 731 N N . TRP A 1 90 ? -4.116 16.658 1.923 1.00 70.62 90 TRP A N 1
ATOM 732 C CA . TRP A 1 90 ? -4.987 15.935 2.862 1.00 70.62 90 TRP A CA 1
ATOM 733 C C . TRP A 1 90 ? -4.402 15.978 4.283 1.00 70.62 90 TRP A C 1
ATOM 735 O O . TRP A 1 90 ? -3.215 16.266 4.430 1.00 70.62 90 TRP A O 1
ATOM 745 N N . GLU A 1 91 ? -5.224 15.770 5.316 1.00 74.00 91 GLU A N 1
ATOM 746 C CA . GLU A 1 91 ? -4.901 15.954 6.753 1.00 74.00 91 GLU A CA 1
ATOM 747 C C . GLU A 1 91 ? -4.664 17.428 7.155 1.00 74.00 91 GLU A C 1
ATOM 749 O O . GLU A 1 91 ? -5.079 17.878 8.222 1.00 74.00 91 GLU A O 1
ATOM 754 N N . LYS A 1 92 ? -4.023 18.226 6.290 1.00 78.00 92 LYS A N 1
ATOM 755 C CA . LYS A 1 92 ? -3.676 19.630 6.553 1.00 78.00 92 LYS A CA 1
ATOM 756 C C . LYS A 1 92 ? -4.770 20.617 6.150 1.00 78.00 92 LYS A C 1
ATOM 758 O O . LYS A 1 92 ? -5.105 21.516 6.919 1.00 78.00 92 LYS A O 1
ATOM 763 N N . ASP A 1 93 ? -5.259 20.518 4.916 1.00 83.00 93 ASP A N 1
ATOM 764 C CA . ASP A 1 93 ? -6.251 21.457 4.380 1.00 83.00 93 ASP A CA 1
ATOM 765 C C . ASP A 1 93 ? -7.681 21.012 4.735 1.00 83.00 93 ASP A C 1
ATOM 767 O O . ASP A 1 93 ? -8.586 21.843 4.840 1.00 83.00 93 ASP A O 1
ATOM 771 N N . ILE A 1 94 ? -7.877 19.707 4.954 1.00 87.94 94 ILE A N 1
ATOM 772 C CA . ILE A 1 94 ? -9.102 19.056 5.434 1.00 87.94 94 ILE A CA 1
ATOM 773 C C . ILE A 1 94 ? -8.680 17.979 6.429 1.00 87.94 94 ILE A C 1
ATOM 775 O O . ILE A 1 94 ? -7.727 17.255 6.159 1.00 87.94 94 ILE A O 1
ATOM 779 N N . GLU A 1 95 ? -9.407 17.890 7.540 1.00 88.69 95 GLU A N 1
ATOM 780 C CA . GLU A 1 95 ? -9.325 16.780 8.489 1.00 88.69 95 GLU A CA 1
ATOM 781 C C . GLU A 1 95 ? -9.571 15.464 7.738 1.00 88.69 95 GLU A C 1
ATOM 783 O O . GLU A 1 95 ? -10.490 15.371 6.921 1.00 88.69 95 GLU A O 1
ATOM 788 N N . ASP A 1 96 ? -8.710 14.480 7.945 1.00 88.44 96 ASP A N 1
ATOM 789 C CA . ASP A 1 96 ? -8.872 13.134 7.405 1.00 88.44 96 ASP A CA 1
ATOM 790 C C . ASP A 1 96 ? -9.930 12.339 8.192 1.00 88.44 96 ASP A C 1
ATOM 792 O O . ASP A 1 96 ? -10.429 12.762 9.237 1.00 88.44 96 ASP A O 1
ATOM 796 N N . ASP A 1 97 ? -10.308 11.184 7.658 1.00 87.94 97 ASP A N 1
ATOM 797 C CA . ASP A 1 97 ? -11.324 10.300 8.225 1.00 87.94 97 ASP A CA 1
ATOM 798 C C . ASP A 1 97 ? -10.906 9.759 9.613 1.00 87.94 97 ASP A C 1
ATOM 800 O O . ASP A 1 97 ? -11.716 9.747 10.546 1.00 87.94 97 ASP A O 1
ATOM 804 N N . GLN A 1 98 ? -9.621 9.433 9.797 1.00 89.62 98 GLN A N 1
ATOM 805 C CA . GLN A 1 98 ? -9.062 8.990 11.075 1.00 89.62 98 GLN A CA 1
ATOM 806 C C . GLN A 1 98 ? -9.150 10.095 12.133 1.00 89.62 98 GLN A C 1
ATOM 808 O O . GLN A 1 98 ? -9.578 9.845 13.262 1.00 89.62 98 GLN A O 1
ATOM 813 N N . SER A 1 99 ? -8.787 11.325 11.780 1.00 90.75 99 SER A N 1
ATOM 814 C CA . SER A 1 99 ? -8.888 12.499 12.645 1.00 90.75 99 SER A CA 1
ATOM 815 C C . SER A 1 99 ? -10.345 12.794 13.020 1.00 90.75 99 SER A C 1
ATOM 817 O O . SER A 1 99 ? -10.639 12.930 14.206 1.00 90.75 99 SER A O 1
ATOM 819 N N . MET A 1 100 ? -11.284 12.753 12.064 1.00 93.19 100 MET A N 1
ATOM 820 C CA . MET A 1 100 ? -12.719 12.918 12.345 1.00 93.19 100 MET A CA 1
ATOM 821 C C . MET A 1 100 ? -13.264 11.839 13.297 1.00 93.19 100 MET A C 1
ATOM 823 O O . MET A 1 100 ? -14.034 12.146 14.213 1.00 93.19 100 MET A O 1
ATOM 827 N N . LEU A 1 101 ? -12.877 10.572 13.103 1.00 94.06 101 LEU A N 1
ATOM 828 C CA . LEU A 1 101 ? -13.287 9.467 13.975 1.00 94.06 101 LEU A CA 1
ATOM 829 C C . LEU A 1 101 ? -12.737 9.654 15.396 1.00 94.06 101 LEU A C 1
ATOM 831 O O . LEU A 1 101 ? -13.483 9.521 16.368 1.00 94.06 101 LEU A O 1
ATOM 835 N N . ASN A 1 102 ? -11.463 10.031 15.519 1.00 93.12 102 ASN A N 1
ATOM 836 C CA . ASN A 1 102 ? -10.824 10.324 16.801 1.00 93.12 102 ASN A CA 1
ATOM 837 C C . ASN A 1 102 ? -11.464 11.530 17.506 1.00 93.12 102 ASN A C 1
ATOM 839 O O . ASN A 1 102 ? -11.753 11.445 18.698 1.00 93.12 102 ASN A O 1
ATOM 843 N N . SER A 1 103 ? -11.787 12.606 16.782 1.00 93.88 103 SER A N 1
ATOM 844 C CA . SER A 1 103 ? -12.535 13.762 17.297 1.00 93.88 103 SER A CA 1
ATOM 845 C C . SER A 1 103 ? -13.891 13.352 17.901 1.00 93.88 103 SER A C 1
ATOM 847 O O . SER A 1 103 ? -14.277 13.829 18.973 1.00 93.88 103 SER A O 1
ATOM 849 N N . LEU A 1 104 ? -14.614 12.422 17.263 1.00 95.56 104 LEU A N 1
ATOM 850 C CA . LEU A 1 104 ? -15.893 11.904 17.768 1.00 95.56 104 LEU A CA 1
ATOM 851 C C . LEU A 1 104 ? -15.738 10.976 18.977 1.00 95.56 104 LEU A C 1
ATOM 853 O O . LEU A 1 104 ? -16.519 11.089 19.925 1.00 95.56 104 LEU A O 1
ATOM 857 N N . LEU A 1 105 ? -14.751 10.076 18.952 1.00 94.88 105 LEU A N 1
ATOM 858 C CA . LEU A 1 105 ? -14.474 9.154 20.054 1.00 94.88 105 LEU A CA 1
ATOM 859 C C . LEU A 1 105 ? -13.963 9.898 21.291 1.00 94.88 105 LEU A C 1
ATOM 861 O O . LEU A 1 105 ? -14.459 9.632 22.381 1.00 94.88 105 LEU A O 1
ATOM 865 N N . ASN A 1 106 ? -13.078 10.887 21.130 1.00 94.31 106 ASN A N 1
ATOM 866 C CA . ASN A 1 106 ? -12.639 11.770 22.212 1.00 94.31 106 ASN A CA 1
ATOM 867 C C . ASN A 1 106 ? -13.836 12.468 22.877 1.00 94.31 106 ASN A C 1
ATOM 869 O O . ASN A 1 106 ? -13.984 12.392 24.091 1.00 94.31 106 ASN A O 1
ATOM 873 N N . ARG A 1 107 ? -14.758 13.060 22.100 1.00 95.75 107 ARG A N 1
ATOM 874 C CA . ARG A 1 107 ? -15.989 13.660 22.652 1.00 95.75 107 ARG A CA 1
ATOM 875 C C . ARG A 1 107 ? -16.839 12.640 23.421 1.00 95.75 107 ARG A C 1
ATOM 877 O O . ARG A 1 107 ? -17.349 12.936 24.496 1.00 95.75 107 ARG A O 1
ATOM 884 N N . TYR A 1 108 ? -17.009 11.428 22.897 1.00 95.94 108 TYR A N 1
ATOM 885 C CA . TYR A 1 108 ? -17.782 10.389 23.589 1.00 95.94 108 TYR A CA 1
ATOM 886 C C . TYR A 1 108 ? -17.095 9.869 24.863 1.00 95.94 108 TYR A C 1
ATOM 888 O O . TYR A 1 108 ? -17.776 9.482 25.813 1.00 95.94 108 TYR A O 1
ATOM 896 N N . VAL A 1 109 ? -15.765 9.836 24.899 1.00 93.38 109 VAL A N 1
ATOM 897 C CA . VAL A 1 109 ? -14.992 9.295 26.023 1.00 93.38 109 VAL A CA 1
ATOM 898 C C . VAL A 1 109 ? -14.777 10.351 27.106 1.00 93.38 109 VAL A C 1
ATOM 900 O O . VAL A 1 109 ? -15.108 10.083 28.258 1.00 93.38 109 VAL A O 1
ATOM 903 N N . GLU A 1 110 ? -14.292 11.536 26.738 1.00 93.31 110 GLU A N 1
ATOM 904 C CA . GLU A 1 110 ? -13.896 12.606 27.661 1.00 93.31 110 GLU A CA 1
ATOM 905 C C . GLU A 1 110 ? -15.059 13.559 27.999 1.00 93.31 110 GLU A C 1
ATOM 907 O O . GLU A 1 110 ? -15.311 13.812 29.177 1.00 93.31 110 GLU A O 1
ATOM 912 N N . ASP A 1 111 ? -15.813 14.054 27.003 1.00 95.25 111 ASP A N 1
ATOM 913 C CA . ASP A 1 111 ? -16.877 15.051 27.244 1.00 95.25 111 ASP A CA 1
ATOM 914 C C . ASP A 1 111 ? -18.186 14.406 27.736 1.00 95.25 111 ASP A C 1
ATOM 916 O O . ASP A 1 111 ? -18.837 14.908 28.654 1.00 95.25 111 ASP A O 1
ATOM 920 N N . GLU A 1 112 ? -18.601 13.297 27.114 1.00 96.50 112 GLU A N 1
ATOM 921 C CA . GLU A 1 112 ? -19.847 12.590 27.453 1.00 96.50 112 GLU A CA 1
ATOM 922 C C . GLU A 1 112 ? -19.648 11.468 28.491 1.00 96.50 112 GLU A C 1
ATOM 924 O O . GLU A 1 112 ? -20.629 10.973 29.050 1.00 96.50 112 GLU A O 1
ATOM 929 N N . GLY A 1 113 ? -18.407 11.049 28.768 1.00 95.69 113 GLY A N 1
ATOM 930 C CA . GLY A 1 113 ? -18.097 10.016 29.766 1.00 95.69 113 GLY A CA 1
ATOM 931 C C . GLY A 1 113 ? -18.615 8.608 29.428 1.00 95.69 113 GLY A C 1
ATOM 932 O O . GLY A 1 113 ? -18.657 7.740 30.300 1.00 95.69 113 GLY A O 1
ATOM 933 N N . ILE A 1 114 ? -19.026 8.356 28.180 1.00 96.06 114 ILE A N 1
ATOM 934 C CA . ILE A 1 114 ? -19.658 7.105 27.719 1.00 96.06 114 ILE A CA 1
ATOM 935 C C . ILE A 1 114 ? -18.668 6.116 27.086 1.00 96.06 114 ILE A C 1
ATOM 937 O O . ILE A 1 114 ? -19.091 5.124 26.488 1.00 96.06 114 ILE A O 1
ATOM 941 N N . GLY A 1 115 ? -17.360 6.327 27.265 1.00 91.88 115 GLY A N 1
ATOM 942 C CA . GLY A 1 115 ? -16.294 5.471 26.727 1.00 91.88 115 GLY A CA 1
ATOM 943 C C . GLY A 1 115 ? -16.422 3.980 27.068 1.00 91.88 115 GLY A C 1
ATOM 944 O O . GLY A 1 115 ? -16.064 3.136 26.255 1.00 91.88 115 GLY A O 1
ATOM 945 N N . TYR A 1 116 ? -17.031 3.643 28.210 1.00 94.88 116 TYR A N 1
ATOM 946 C CA . TYR A 1 116 ? -17.305 2.261 28.638 1.00 94.88 116 TYR A CA 1
ATOM 947 C C . TYR A 1 116 ? -18.290 1.490 27.735 1.00 94.88 116 TYR A C 1
ATOM 949 O O . TYR A 1 116 ? -18.441 0.280 27.890 1.00 94.88 116 TYR A O 1
ATOM 957 N N . ASN A 1 117 ? -18.968 2.165 26.799 1.00 97.50 117 ASN A N 1
ATOM 958 C CA . ASN A 1 117 ? -19.815 1.521 25.791 1.00 97.50 117 ASN A CA 1
ATOM 959 C C . ASN A 1 117 ? -19.012 1.022 24.579 1.00 97.50 117 ASN A C 1
ATOM 961 O O . ASN A 1 117 ? -19.595 0.408 23.690 1.00 97.50 117 ASN A O 1
ATOM 965 N N . PHE A 1 118 ? -17.705 1.270 24.511 1.00 96.19 118 PHE A N 1
ATOM 966 C CA . PHE A 1 118 ? -16.846 0.868 23.401 1.00 96.19 118 PHE A CA 1
ATOM 967 C C . PHE A 1 118 ? -15.741 -0.070 23.889 1.00 96.19 118 PHE A C 1
ATOM 969 O O . PHE A 1 118 ? -15.246 0.064 25.008 1.00 96.19 118 PHE A O 1
ATOM 976 N N . ILE A 1 119 ? -15.342 -1.014 23.038 1.00 94.50 119 ILE A N 1
ATOM 977 C CA . ILE A 1 119 ? -14.120 -1.791 23.242 1.00 94.50 119 ILE A CA 1
ATOM 978 C C . ILE A 1 119 ? -12.993 -1.078 22.496 1.00 94.50 119 ILE A C 1
ATOM 980 O O . ILE A 1 119 ? -13.072 -0.895 21.282 1.00 94.50 119 ILE A O 1
ATOM 984 N N . PHE A 1 120 ? -11.942 -0.719 23.230 1.00 92.38 120 PHE A N 1
ATOM 985 C CA . PHE A 1 120 ? -10.665 -0.279 22.678 1.00 92.38 120 PHE A CA 1
ATOM 986 C C . PHE A 1 120 ? -9.656 -1.407 22.886 1.00 92.38 120 PHE A C 1
ATOM 988 O O . PHE A 1 120 ? -9.150 -1.614 23.991 1.00 92.38 120 PHE A O 1
ATOM 995 N N . GLU A 1 121 ? -9.428 -2.191 21.839 1.00 88.06 121 GLU A N 1
ATOM 996 C CA . GLU A 1 121 ? -8.402 -3.229 21.827 1.00 88.06 121 GLU A CA 1
ATOM 997 C C . GLU A 1 121 ? -7.011 -2.585 21.716 1.00 88.06 121 GLU A C 1
ATOM 999 O O . GLU A 1 121 ? -6.881 -1.448 21.260 1.00 88.06 121 GLU A O 1
ATOM 1004 N N . ARG A 1 122 ? -5.963 -3.287 22.159 1.00 80.00 122 ARG A N 1
ATOM 1005 C CA . ARG A 1 122 ? -4.591 -2.763 22.127 1.00 80.00 122 ARG A CA 1
ATOM 1006 C C . ARG A 1 122 ? -3.932 -2.961 20.770 1.00 80.00 122 ARG A C 1
ATOM 1008 O O . ARG A 1 122 ? -4.156 -3.970 20.102 1.00 80.00 122 ARG A O 1
ATOM 1015 N N . GLU A 1 123 ? -3.033 -2.040 20.439 1.00 64.19 123 GLU A N 1
ATOM 1016 C CA . GLU A 1 123 ? -2.061 -2.206 19.363 1.00 64.19 123 GLU A CA 1
ATOM 1017 C C . GLU A 1 123 ? -1.295 -3.537 19.542 1.00 64.19 123 GLU A C 1
ATOM 1019 O O . GLU A 1 123 ? -0.657 -3.758 20.572 1.00 64.19 123 GLU A O 1
ATOM 1024 N N . GLY A 1 124 ? -1.418 -4.446 18.568 1.00 64.81 124 GLY A N 1
ATOM 1025 C CA . GLY A 1 124 ? -0.846 -5.801 18.591 1.00 64.81 124 GLY A CA 1
ATOM 1026 C C . GLY A 1 124 ? -1.784 -6.925 19.063 1.00 64.81 124 GLY A C 1
ATOM 1027 O O . GLY A 1 124 ? -1.555 -8.073 18.695 1.00 64.81 124 GLY A O 1
ATOM 1028 N N . ASP A 1 125 ? -2.861 -6.609 19.792 1.00 72.81 125 ASP A N 1
ATOM 1029 C CA . ASP A 1 125 ? -3.862 -7.586 20.271 1.00 72.81 125 ASP A CA 1
ATOM 1030 C C . ASP A 1 125 ? -5.240 -7.428 19.579 1.00 72.81 125 ASP A C 1
ATOM 1032 O O . ASP A 1 125 ? -6.153 -8.220 19.819 1.00 72.81 125 ASP A O 1
ATOM 1036 N N . SER A 1 126 ? -5.436 -6.388 18.755 1.00 73.06 126 SER A N 1
ATOM 1037 C CA . SER A 1 126 ? -6.754 -6.040 18.203 1.00 73.06 126 SER A CA 1
ATOM 1038 C C . SER A 1 126 ? -7.198 -6.914 17.035 1.00 73.06 126 SER A C 1
ATOM 1040 O O . SER A 1 126 ? -6.818 -6.659 15.895 1.00 73.06 126 SER A O 1
ATOM 1042 N N . VAL A 1 127 ? -8.117 -7.847 17.289 1.00 71.31 127 VAL A N 1
ATOM 1043 C CA . VAL A 1 127 ? -8.785 -8.709 16.294 1.00 71.31 127 VAL A CA 1
ATOM 1044 C C . VAL A 1 127 ? -9.284 -7.950 15.053 1.00 71.31 127 VAL A C 1
ATOM 1046 O O . VAL A 1 127 ? -9.337 -8.528 13.971 1.00 71.31 127 VAL A O 1
ATOM 1049 N N . VAL A 1 128 ? -9.650 -6.671 15.190 1.00 64.00 128 VAL A N 1
ATOM 1050 C CA . VAL A 1 128 ? -10.307 -5.883 14.132 1.00 64.00 128 VAL A CA 1
ATOM 1051 C C . VAL A 1 128 ? -9.335 -5.085 13.238 1.00 64.00 128 VAL A C 1
ATOM 1053 O O . VAL A 1 128 ? -9.740 -4.639 12.167 1.00 64.00 128 VAL A O 1
ATOM 1056 N N . ASN A 1 129 ? -8.067 -4.901 13.633 1.00 56.41 129 ASN A N 1
ATOM 1057 C CA . ASN A 1 129 ? -7.121 -4.026 12.909 1.00 56.41 129 ASN A CA 1
ATOM 1058 C C . ASN A 1 129 ? -5.667 -4.545 12.864 1.00 56.41 129 ASN A C 1
ATOM 1060 O O . ASN A 1 129 ? -4.943 -4.217 11.933 1.00 56.41 129 ASN A O 1
ATOM 1064 N N . LEU A 1 130 ? -5.226 -5.343 13.846 1.00 53.16 130 LEU A N 1
ATOM 1065 C CA . LEU A 1 130 ? -3.834 -5.830 13.969 1.00 53.16 130 LEU A CA 1
ATOM 1066 C C . LEU A 1 130 ? -3.709 -7.316 14.321 1.00 53.16 130 LEU A C 1
ATOM 1068 O O . LEU A 1 130 ? -2.632 -7.898 14.229 1.00 53.16 130 LEU A O 1
ATOM 1072 N N . GLY A 1 131 ? -4.815 -7.941 14.707 1.00 41.81 131 GLY A N 1
ATOM 1073 C CA . GLY A 1 131 ? -4.991 -9.370 14.609 1.00 41.81 131 GLY A CA 1
ATOM 1074 C C . GLY A 1 131 ? -4.879 -9.766 13.137 1.00 41.81 131 GLY A C 1
ATOM 1075 O O . GLY A 1 131 ? -5.206 -8.949 12.280 1.00 41.81 131 GLY A O 1
ATOM 1076 N N . PRO A 1 132 ? -4.446 -11.005 12.870 1.00 31.92 132 PRO A N 1
ATOM 1077 C CA . PRO A 1 132 ? -4.006 -11.587 11.599 1.00 31.92 132 PRO A CA 1
ATOM 1078 C C . PRO A 1 132 ? -4.200 -10.834 10.241 1.00 31.92 132 PRO A C 1
ATOM 1080 O O . PRO A 1 132 ? -3.365 -10.881 9.357 1.00 31.92 132 PRO A O 1
ATOM 1083 N N . PHE A 1 133 ? -5.343 -10.226 9.983 1.00 34.59 133 PHE A N 1
ATOM 1084 C CA . PHE A 1 133 ? -6.100 -10.241 8.735 1.00 34.59 133 PHE A CA 1
ATOM 1085 C C . PHE A 1 133 ? -5.369 -9.750 7.381 1.00 34.59 133 PHE A C 1
ATOM 1087 O O . PHE A 1 133 ? -4.731 -8.724 7.462 1.00 34.59 133 PHE A O 1
ATOM 1094 N N . ILE A 1 134 ? -5.453 -10.460 6.177 1.00 48.31 134 ILE A N 1
ATOM 1095 C CA . ILE A 1 134 ? -5.221 -10.324 4.627 1.00 48.31 134 ILE A CA 1
ATOM 1096 C C . ILE A 1 134 ? -3.903 -9.795 4.023 1.00 48.31 134 ILE A C 1
ATOM 1098 O O . ILE A 1 134 ? -3.416 -8.701 4.277 1.00 48.31 134 ILE A O 1
ATOM 1102 N N . TRP A 1 135 ? -3.506 -10.485 2.945 1.00 36.75 135 TRP A N 1
ATOM 1103 C CA . TRP A 1 135 ? -2.548 -10.029 1.933 1.00 36.75 135 TRP A CA 1
ATOM 1104 C C . TRP A 1 135 ? -3.221 -9.360 0.703 1.00 36.75 135 TRP A C 1
ATOM 1106 O O . TRP A 1 135 ? -4.100 -9.956 0.081 1.00 36.75 135 TRP A O 1
ATOM 1116 N N . GLN A 1 136 ? -2.819 -8.133 0.318 1.00 37.59 136 GLN A N 1
ATOM 1117 C CA . GLN A 1 136 ? -3.437 -7.353 -0.783 1.00 37.59 136 GLN A CA 1
ATOM 1118 C C . GLN A 1 136 ? -3.672 -8.168 -2.077 1.00 37.59 136 GLN A C 1
ATOM 1120 O O . GLN A 1 136 ? -2.755 -8.419 -2.862 1.00 37.59 136 GLN A O 1
ATOM 1125 N N . HIS A 1 137 ? -4.940 -8.477 -2.370 1.00 43.38 137 HIS A N 1
ATOM 1126 C CA . HIS A 1 137 ? -5.346 -9.197 -3.589 1.00 43.38 137 HIS A CA 1
ATOM 1127 C C . HIS A 1 137 ? -6.373 -8.451 -4.460 1.00 43.38 137 HIS A C 1
ATOM 1129 O O . HIS A 1 137 ? -6.737 -8.915 -5.542 1.00 43.38 137 HIS A O 1
ATOM 1135 N N . ILE A 1 138 ? -6.800 -7.247 -4.064 1.00 41.88 138 ILE A N 1
ATOM 1136 C CA . ILE A 1 138 ? -7.839 -6.468 -4.763 1.00 41.88 138 ILE A CA 1
ATOM 1137 C C . ILE A 1 138 ? -7.220 -5.460 -5.751 1.00 41.88 138 ILE A C 1
ATOM 1139 O O . ILE A 1 138 ? -7.470 -4.258 -5.729 1.00 41.88 138 ILE A O 1
ATOM 1143 N N . ARG A 1 139 ? -6.431 -5.971 -6.705 1.00 40.06 139 ARG A N 1
ATOM 1144 C CA . 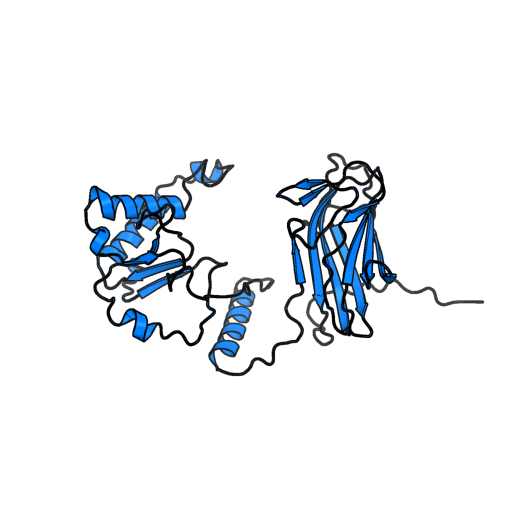ARG A 1 139 ? -6.105 -5.257 -7.958 1.00 40.06 139 ARG A CA 1
ATOM 1145 C C . ARG A 1 139 ? -6.489 -6.066 -9.192 1.00 40.06 139 ARG A C 1
ATOM 1147 O O . ARG A 1 139 ? -5.710 -6.231 -10.127 1.00 40.06 139 ARG A O 1
ATOM 1154 N N . ALA A 1 140 ? -7.751 -6.490 -9.236 1.00 43.16 140 ALA A N 1
ATOM 1155 C CA . ALA A 1 140 ? -8.390 -6.857 -10.493 1.00 43.16 140 ALA A CA 1
ATOM 1156 C C . ALA A 1 140 ? -8.496 -5.609 -11.400 1.00 43.16 140 ALA A C 1
ATOM 1158 O O . ALA A 1 140 ? -9.454 -4.826 -11.329 1.00 43.16 140 ALA A O 1
ATOM 1159 N N . HIS A 1 141 ? -7.484 -5.425 -12.256 1.00 41.88 141 HIS A N 1
ATOM 1160 C CA . HIS A 1 141 ? -7.511 -4.516 -13.402 1.00 41.88 141 HIS A CA 1
ATOM 1161 C C . HIS A 1 141 ? -8.513 -5.040 -14.439 1.00 41.88 141 HIS A C 1
ATOM 1163 O O . HIS A 1 141 ? -8.151 -5.635 -15.449 1.00 41.88 141 HIS A O 1
ATOM 1169 N N . ALA A 1 142 ? -9.795 -4.823 -14.161 1.00 55.97 142 ALA A N 1
ATOM 1170 C CA . ALA A 1 142 ? -10.883 -5.090 -15.084 1.00 55.97 142 ALA A CA 1
ATOM 1171 C C . ALA A 1 142 ? -11.361 -3.771 -15.732 1.00 55.97 142 ALA A C 1
ATOM 1173 O O . ALA A 1 142 ? -11.368 -2.744 -15.042 1.00 55.97 142 ALA A O 1
ATOM 1174 N N . PRO A 1 143 ? -11.771 -3.768 -17.019 1.00 48.19 143 PRO A N 1
ATOM 1175 C CA . PRO A 1 143 ? -12.205 -2.552 -17.716 1.00 48.19 143 PRO A CA 1
ATOM 1176 C C . PRO A 1 143 ? -13.438 -1.880 -17.102 1.00 48.19 143 PRO A C 1
ATOM 1178 O O . PRO A 1 143 ? -13.613 -0.673 -17.257 1.00 48.19 143 PRO A O 1
ATOM 1181 N N . THR A 1 144 ? -14.292 -2.639 -16.405 1.00 66.00 144 THR A N 1
ATOM 1182 C CA . THR A 1 144 ? -15.489 -2.107 -15.743 1.00 66.00 144 THR A CA 1
ATOM 1183 C C . THR A 1 144 ? -15.567 -2.492 -14.266 1.00 66.00 144 THR A C 1
ATOM 1185 O O . THR A 1 144 ? -14.987 -3.479 -13.807 1.00 66.00 144 THR A O 1
ATOM 1188 N N . PHE A 1 145 ? -16.347 -1.718 -13.506 1.00 52.62 145 PHE A N 1
ATOM 1189 C CA . PHE A 1 145 ? -16.650 -2.013 -12.104 1.00 52.62 145 PHE A CA 1
ATOM 1190 C C . PHE A 1 145 ? -17.394 -3.349 -11.931 1.00 52.62 145 PHE A C 1
ATOM 1192 O O . PHE A 1 145 ? -17.107 -4.084 -10.990 1.00 52.62 145 PHE A O 1
ATOM 1199 N N . ARG A 1 146 ? -18.303 -3.701 -12.857 1.00 64.25 146 ARG A N 1
ATOM 1200 C CA . ARG A 1 146 ? -19.020 -4.988 -12.833 1.00 64.25 146 ARG A CA 1
ATOM 1201 C C . ARG A 1 146 ? -18.047 -6.158 -12.947 1.00 64.25 146 ARG A C 1
ATOM 1203 O O . ARG A 1 146 ? -18.146 -7.092 -12.158 1.00 64.25 146 ARG A O 1
ATOM 1210 N N . ASP A 1 147 ? -17.107 -6.082 -13.882 1.00 54.38 147 ASP A N 1
ATOM 1211 C CA . ASP A 1 147 ? -16.124 -7.145 -14.109 1.00 54.38 147 ASP A CA 1
ATOM 1212 C C . ASP A 1 147 ? -15.184 -7.278 -12.903 1.00 54.38 147 ASP A C 1
ATOM 1214 O O . ASP A 1 147 ? -14.916 -8.384 -12.439 1.00 54.38 147 ASP A O 1
ATOM 1218 N N . ARG A 1 148 ? -14.767 -6.148 -12.307 1.00 59.94 148 ARG A N 1
ATOM 1219 C CA . ARG A 1 148 ? -13.989 -6.144 -11.058 1.00 59.94 148 ARG A CA 1
ATOM 1220 C C . ARG A 1 148 ? -14.739 -6.857 -9.929 1.00 59.94 148 ARG A C 1
ATOM 1222 O O . ARG A 1 148 ? -14.162 -7.721 -9.280 1.00 59.94 148 ARG A O 1
ATOM 1229 N N . VAL A 1 149 ? -16.013 -6.523 -9.709 1.00 62.91 149 VAL A N 1
ATOM 1230 C CA . VAL A 1 149 ? -16.847 -7.163 -8.675 1.00 62.91 149 VAL A CA 1
ATOM 1231 C C . VAL A 1 149 ? -17.066 -8.651 -8.968 1.00 62.91 149 VAL A C 1
ATOM 1233 O O . VAL A 1 149 ? -17.011 -9.456 -8.041 1.00 62.91 149 VAL A O 1
ATOM 1236 N N . SER A 1 150 ? -17.259 -9.038 -10.233 1.00 69.44 150 SER A N 1
ATOM 1237 C CA . SER A 1 150 ? -17.406 -10.443 -10.638 1.00 69.44 150 SER A CA 1
ATOM 1238 C C . SER A 1 150 ? -16.156 -11.259 -10.306 1.00 69.44 150 SER A C 1
ATOM 1240 O O . SER A 1 150 ? -16.260 -12.274 -9.620 1.00 69.44 150 SER A O 1
ATOM 1242 N N . ASN A 1 151 ? -14.977 -10.773 -10.705 1.00 59.94 151 ASN A N 1
ATOM 1243 C CA . ASN A 1 151 ? -13.701 -11.442 -10.446 1.00 59.94 151 ASN A CA 1
ATOM 1244 C C . ASN A 1 151 ? -13.444 -11.590 -8.937 1.00 59.94 151 ASN A C 1
ATOM 1246 O O . ASN A 1 151 ? -13.046 -12.654 -8.477 1.00 59.94 151 ASN A O 1
ATOM 1250 N N . LEU A 1 152 ? -13.727 -10.545 -8.150 1.00 60.94 152 LEU A N 1
ATOM 1251 C CA . LEU A 1 152 ? -13.586 -10.596 -6.690 1.00 60.94 152 LEU A CA 1
ATOM 1252 C C . LEU A 1 152 ? -14.554 -11.594 -6.048 1.00 60.94 152 LEU A C 1
ATOM 1254 O O . LEU A 1 152 ? -14.160 -12.344 -5.158 1.00 60.94 152 LEU A O 1
ATOM 1258 N N . THR A 1 153 ? -15.800 -11.635 -6.523 1.00 65.19 153 THR A N 1
ATOM 1259 C CA . THR A 1 153 ? -16.816 -12.578 -6.034 1.00 65.19 153 THR A CA 1
ATOM 1260 C C . THR A 1 153 ? -16.401 -14.021 -6.312 1.00 65.19 153 THR A C 1
ATOM 1262 O O . THR A 1 153 ? -16.561 -14.878 -5.445 1.00 65.19 153 THR A O 1
ATOM 1265 N N . GLU A 1 154 ? -15.837 -14.298 -7.490 1.00 66.75 154 GLU A N 1
ATOM 1266 C CA . GLU A 1 154 ? -15.350 -15.630 -7.845 1.00 66.75 154 GLU A CA 1
ATOM 1267 C C . GLU A 1 154 ? -14.153 -16.057 -6.984 1.00 66.75 154 GLU A C 1
ATOM 1269 O O . GLU A 1 154 ? -14.212 -17.126 -6.376 1.00 66.75 154 GLU A O 1
ATOM 1274 N N . THR A 1 155 ? -13.119 -15.216 -6.847 1.00 55.59 155 THR A N 1
ATOM 1275 C CA . THR A 1 155 ? -11.947 -15.514 -6.003 1.00 55.59 155 THR A CA 1
ATOM 1276 C C . THR A 1 155 ? -12.351 -15.787 -4.550 1.00 55.59 155 THR A C 1
ATOM 1278 O O . THR A 1 155 ? -11.966 -16.809 -3.981 1.00 55.59 155 THR A O 1
ATOM 1281 N N . VAL A 1 156 ? -13.202 -14.939 -3.958 1.00 57.25 156 VAL A N 1
ATOM 1282 C CA . VAL A 1 156 ? -13.718 -15.144 -2.591 1.00 57.25 156 VAL A CA 1
ATOM 1283 C C . VAL A 1 156 ? -14.529 -16.443 -2.488 1.00 57.25 156 VAL A C 1
ATOM 1285 O O . VAL A 1 156 ? -14.374 -17.193 -1.523 1.00 57.25 156 VAL A O 1
ATOM 1288 N N . ALA A 1 157 ? -15.352 -16.763 -3.491 1.00 64.69 157 ALA A N 1
ATOM 1289 C CA . ALA A 1 157 ? -16.150 -17.991 -3.530 1.00 64.69 157 ALA A CA 1
ATOM 1290 C C . ALA A 1 157 ? -15.335 -19.276 -3.782 1.00 64.69 157 ALA A C 1
ATOM 1292 O O . ALA A 1 157 ? -15.884 -20.370 -3.620 1.00 64.69 157 ALA A O 1
ATOM 1293 N N . GLN A 1 158 ? -14.071 -19.172 -4.205 1.00 55.53 158 GLN A N 1
ATOM 1294 C CA . GLN A 1 158 ? -13.135 -20.299 -4.274 1.00 55.53 158 GLN A CA 1
ATOM 1295 C C . GLN A 1 158 ? -12.464 -20.529 -2.913 1.00 55.53 158 GLN A C 1
ATOM 1297 O O . GLN A 1 158 ? -12.534 -21.646 -2.401 1.00 55.53 158 GLN A O 1
ATOM 1302 N N . ILE A 1 159 ? -11.926 -19.467 -2.295 1.00 51.41 159 ILE A N 1
ATOM 1303 C CA . ILE A 1 159 ? -11.279 -19.498 -0.968 1.00 51.41 159 ILE A CA 1
ATOM 1304 C C . ILE A 1 159 ? -12.241 -20.051 0.097 1.00 51.41 159 ILE A C 1
ATOM 1306 O O . ILE A 1 159 ? -11.945 -21.024 0.786 1.00 51.41 159 ILE A O 1
ATOM 1310 N N . THR A 1 160 ? -13.448 -19.486 0.184 1.00 54.12 160 THR A N 1
ATOM 1311 C CA . THR A 1 160 ? -14.450 -19.829 1.218 1.00 54.12 160 THR A CA 1
ATOM 1312 C C . THR A 1 160 ? -15.033 -21.242 1.120 1.00 54.12 160 THR A C 1
ATOM 1314 O O . THR A 1 160 ? -15.753 -21.667 2.020 1.00 54.12 160 THR A O 1
ATOM 1317 N N . LYS A 1 161 ? -14.744 -22.003 0.055 1.00 70.44 161 LYS A N 1
ATOM 1318 C CA . LYS A 1 161 ? -15.226 -23.388 -0.106 1.00 70.44 161 LYS A CA 1
ATOM 1319 C C . LYS A 1 161 ? -14.286 -24.443 0.474 1.00 70.44 161 LYS A C 1
ATOM 1321 O O . LYS A 1 161 ? -14.540 -25.627 0.259 1.00 70.44 161 LYS A O 1
ATOM 1326 N N . GLY A 1 162 ? -13.205 -24.044 1.149 1.00 41.03 162 GLY A N 1
ATOM 1327 C CA . GLY A 1 162 ? -12.242 -24.979 1.742 1.00 41.03 162 GLY A CA 1
ATOM 1328 C C . GLY A 1 162 ? -11.568 -25.892 0.714 1.00 41.03 162 GLY A C 1
ATOM 1329 O O . GLY A 1 162 ? -11.021 -26.933 1.066 1.00 41.03 162 GLY A O 1
ATOM 1330 N N . ARG A 1 163 ? -11.624 -25.527 -0.573 1.00 40.78 163 ARG A N 1
ATOM 1331 C CA . ARG A 1 163 ? -10.730 -26.115 -1.561 1.00 40.78 163 ARG A CA 1
ATOM 1332 C C . ARG A 1 163 ? -9.350 -25.564 -1.256 1.00 40.78 163 ARG A C 1
ATOM 1334 O O . ARG A 1 163 ? -9.207 -24.348 -1.138 1.00 40.78 163 ARG A O 1
ATOM 1341 N N . GLU A 1 164 ? -8.342 -26.430 -1.253 1.00 36.44 164 GLU A N 1
ATOM 1342 C CA . GLU A 1 164 ? -7.044 -25.982 -1.735 1.00 36.44 164 GLU A CA 1
ATOM 1343 C C . GLU A 1 164 ? -7.299 -25.368 -3.113 1.00 36.44 164 GLU A C 1
ATOM 1345 O O . GLU A 1 164 ? -7.575 -26.059 -4.099 1.00 36.44 164 GLU A O 1
ATOM 1350 N N . ILE A 1 165 ? -7.240 -24.040 -3.173 1.00 39.84 165 ILE A N 1
ATOM 1351 C CA . ILE A 1 165 ? -6.712 -23.415 -4.366 1.00 39.84 165 ILE A CA 1
ATOM 1352 C C . ILE A 1 165 ? -5.304 -23.989 -4.419 1.00 39.84 165 ILE A C 1
ATOM 1354 O O . ILE A 1 165 ? -4.463 -23.634 -3.594 1.00 39.84 165 ILE A O 1
ATOM 1358 N N . ALA A 1 166 ? -5.087 -24.945 -5.325 1.00 36.66 166 ALA A N 1
ATOM 1359 C CA . ALA A 1 166 ? -3.748 -25.239 -5.791 1.00 36.66 166 ALA A CA 1
ATOM 1360 C C . ALA A 1 166 ? -3.240 -23.895 -6.294 1.00 36.66 166 ALA A C 1
ATOM 1362 O O . ALA A 1 166 ? -3.686 -23.420 -7.345 1.00 36.66 166 ALA A O 1
ATOM 1363 N N . TRP A 1 167 ? -2.460 -23.219 -5.448 1.00 36.28 167 TRP A N 1
ATOM 1364 C CA . TRP A 1 167 ? -1.967 -21.898 -5.761 1.00 36.28 167 TRP A CA 1
ATOM 1365 C C . TRP A 1 167 ? -1.257 -22.038 -7.100 1.00 36.28 167 TRP A C 1
ATOM 1367 O O . TRP A 1 167 ? -0.428 -22.941 -7.252 1.00 36.28 167 TRP A O 1
ATOM 1377 N N . PRO A 1 168 ? -1.568 -21.175 -8.076 1.00 40.78 168 PRO A N 1
ATOM 1378 C CA . PRO A 1 168 ? -0.606 -20.926 -9.124 1.00 40.78 168 PRO A CA 1
ATOM 1379 C C . PRO A 1 168 ? 0.728 -20.648 -8.408 1.00 40.78 168 PRO A C 1
ATOM 1381 O O . PRO A 1 168 ? 0.757 -19.801 -7.507 1.00 40.78 168 PRO A O 1
ATOM 1384 N N . ASP A 1 169 ? 1.836 -21.292 -8.795 1.00 43.53 169 ASP A N 1
ATOM 1385 C CA . ASP A 1 169 ? 3.214 -20.894 -8.407 1.00 43.53 169 ASP A CA 1
ATOM 1386 C C . ASP A 1 169 ? 3.590 -19.558 -9.122 1.00 43.53 169 ASP A C 1
ATOM 1388 O O . ASP A 1 169 ? 4.700 -19.335 -9.620 1.00 43.53 169 ASP A O 1
ATOM 1392 N N . ASP A 1 170 ? 2.572 -18.703 -9.255 1.00 42.59 170 ASP A N 1
ATOM 1393 C CA . ASP A 1 170 ? 2.266 -17.763 -10.327 1.00 42.59 170 ASP A CA 1
ATOM 1394 C C . ASP A 1 170 ? 1.361 -16.637 -9.761 1.00 42.59 170 ASP A C 1
ATOM 1396 O O . ASP A 1 170 ? 0.417 -16.167 -10.402 1.00 42.59 170 ASP A O 1
ATOM 1400 N N . GLY A 1 171 ? 1.632 -16.186 -8.527 1.00 50.19 171 GLY A N 1
ATOM 1401 C CA . GLY A 1 171 ? 1.080 -14.922 -8.022 1.00 50.19 171 GLY A CA 1
ATOM 1402 C C . GLY A 1 171 ? 1.374 -13.751 -8.986 1.00 50.19 171 GLY A C 1
ATOM 1403 O O . GLY A 1 171 ? 2.181 -13.907 -9.907 1.00 50.19 171 GLY A O 1
ATOM 1404 N N . PRO A 1 172 ? 0.770 -12.558 -8.799 1.00 58.53 172 PRO A N 1
ATOM 1405 C CA . PRO A 1 172 ? 0.784 -11.440 -9.763 1.00 58.53 172 PRO A CA 1
ATOM 1406 C C . PRO A 1 172 ? 2.138 -10.699 -9.876 1.00 58.53 172 PRO A C 1
ATOM 1408 O O . PRO A 1 172 ? 2.196 -9.480 -10.053 1.00 58.53 172 PRO A O 1
ATOM 1411 N N . GLY A 1 173 ? 3.230 -11.450 -9.786 1.00 75.56 173 GLY A N 1
ATOM 1412 C CA . GLY A 1 173 ? 4.606 -11.013 -9.817 1.00 75.56 173 GLY A CA 1
ATOM 1413 C C . GLY A 1 173 ? 5.114 -10.425 -8.510 1.00 75.56 173 GLY A C 1
ATOM 1414 O O . GLY A 1 173 ? 4.359 -10.041 -7.619 1.00 75.56 173 GLY A O 1
ATOM 1415 N N . TYR A 1 174 ? 6.433 -10.314 -8.426 1.00 85.62 174 TYR A N 1
ATOM 1416 C CA . TYR A 1 174 ? 7.108 -9.632 -7.331 1.00 85.62 174 TYR A CA 1
ATOM 1417 C C . TYR A 1 174 ? 7.151 -8.132 -7.623 1.00 85.62 174 TYR A C 1
ATOM 1419 O O . TYR A 1 174 ? 7.521 -7.746 -8.730 1.00 85.62 174 TYR A O 1
ATOM 1427 N N . TYR A 1 175 ? 6.819 -7.282 -6.650 1.00 89.88 175 TYR A N 1
ATOM 1428 C CA . TYR A 1 175 ? 6.893 -5.822 -6.769 1.00 89.88 175 TYR A CA 1
ATOM 1429 C C . TYR A 1 175 ? 7.814 -5.252 -5.689 1.00 89.88 175 TYR A C 1
ATOM 1431 O O . TYR A 1 175 ? 7.592 -5.467 -4.500 1.00 89.88 175 TYR A O 1
ATOM 1439 N N . PHE A 1 176 ? 8.829 -4.493 -6.101 1.00 88.81 176 PHE A N 1
ATOM 1440 C CA . PHE A 1 176 ? 9.839 -3.925 -5.215 1.00 88.81 176 PHE A CA 1
ATOM 1441 C C . PHE A 1 176 ? 9.876 -2.403 -5.343 1.00 88.81 176 PHE A C 1
ATOM 1443 O O . PHE A 1 176 ? 10.396 -1.894 -6.343 1.00 88.81 176 PHE A O 1
ATOM 1450 N N . PRO A 1 177 ? 9.373 -1.644 -4.350 1.00 89.38 177 PRO A N 1
ATOM 1451 C CA . PRO A 1 177 ? 9.613 -0.211 -4.302 1.00 89.38 177 PRO A CA 1
ATOM 1452 C C . PRO A 1 177 ? 11.108 0.042 -4.090 1.00 89.38 177 PRO A C 1
ATOM 1454 O O . PRO A 1 177 ? 11.795 -0.704 -3.393 1.00 89.38 177 PRO A O 1
ATOM 1457 N N . THR A 1 178 ? 11.641 1.120 -4.655 1.00 95.19 178 THR A N 1
ATOM 1458 C CA . THR A 1 178 ? 13.080 1.424 -4.551 1.00 95.19 178 THR A CA 1
ATOM 1459 C C . THR A 1 178 ? 13.548 1.783 -3.137 1.00 95.19 178 THR A C 1
ATOM 1461 O O . THR A 1 178 ? 14.750 1.780 -2.861 1.00 95.19 178 THR A O 1
ATOM 1464 N N . THR A 1 179 ? 12.619 2.039 -2.214 1.00 88.88 179 THR A N 1
ATOM 1465 C CA . THR A 1 179 ? 12.875 2.146 -0.771 1.00 88.88 179 THR A CA 1
ATOM 1466 C C . THR A 1 179 ? 13.256 0.805 -0.136 1.00 88.88 179 THR A C 1
ATOM 1468 O O . THR A 1 179 ? 13.960 0.812 0.872 1.00 88.88 179 THR A O 1
ATOM 1471 N N . HIS A 1 180 ? 12.892 -0.332 -0.745 1.00 88.94 180 HIS A N 1
ATOM 1472 C CA . HIS A 1 180 ? 13.236 -1.672 -0.266 1.00 88.94 180 HIS A CA 1
ATOM 1473 C C . HIS A 1 180 ? 14.757 -1.861 -0.132 1.00 88.94 180 HIS A C 1
ATOM 1475 O O . HIS A 1 180 ? 15.548 -1.329 -0.921 1.00 88.94 180 HIS A O 1
ATOM 1481 N N . THR A 1 181 ? 15.182 -2.620 0.878 1.00 90.50 181 THR A N 1
ATOM 1482 C CA . THR A 1 181 ? 16.597 -2.776 1.259 1.00 90.50 181 THR A CA 1
ATOM 1483 C C . THR A 1 181 ? 17.406 -3.605 0.264 1.00 90.50 181 THR A C 1
ATOM 1485 O O . THR A 1 181 ? 18.598 -3.347 0.095 1.00 90.50 181 THR A O 1
ATOM 1488 N N . SER A 1 182 ? 16.772 -4.552 -0.436 1.00 91.62 182 SER A N 1
ATOM 1489 C CA . SER A 1 182 ? 17.431 -5.341 -1.487 1.00 91.62 182 SER A CA 1
ATOM 1490 C C . SER A 1 182 ? 17.682 -4.555 -2.779 1.00 91.62 182 SER A C 1
ATOM 1492 O O . SER A 1 182 ? 18.586 -4.906 -3.534 1.00 91.62 182 SER A O 1
ATOM 1494 N N . ILE A 1 183 ? 16.946 -3.460 -3.010 1.00 96.81 183 ILE A N 1
ATOM 1495 C CA . ILE A 1 183 ? 17.222 -2.528 -4.105 1.00 96.81 183 ILE A CA 1
ATOM 1496 C C . ILE A 1 183 ? 18.414 -1.649 -3.724 1.00 96.81 183 ILE A C 1
ATOM 1498 O O . ILE A 1 183 ? 18.406 -0.977 -2.690 1.00 96.81 183 ILE A O 1
ATOM 1502 N N . LYS A 1 184 ? 19.427 -1.596 -4.584 1.00 97.38 184 LYS A N 1
ATOM 1503 C CA . LYS A 1 184 ? 20.667 -0.838 -4.386 1.00 97.38 184 LYS A CA 1
ATOM 1504 C C . LYS A 1 184 ? 20.890 0.151 -5.533 1.00 97.38 184 LYS A C 1
ATOM 1506 O O . LYS A 1 184 ? 20.180 0.146 -6.532 1.00 97.38 184 LYS A O 1
ATOM 1511 N N . THR A 1 185 ? 21.849 1.053 -5.353 1.00 98.25 185 THR A N 1
ATOM 1512 C CA . THR A 1 185 ? 22.214 2.108 -6.311 1.00 98.25 185 THR A CA 1
ATOM 1513 C C . THR A 1 185 ? 23.717 2.355 -6.239 1.00 98.25 185 THR A C 1
ATOM 1515 O O . THR A 1 185 ? 24.277 2.360 -5.142 1.00 98.25 185 THR A O 1
ATOM 1518 N N . SER A 1 186 ? 24.365 2.572 -7.387 1.00 98.19 186 SER A N 1
ATOM 1519 C CA . SER A 1 186 ? 25.776 2.985 -7.452 1.00 98.19 186 SER A CA 1
ATOM 1520 C C . SER A 1 186 ? 25.929 4.460 -7.829 1.00 98.19 186 SER A C 1
ATOM 1522 O O . SER A 1 186 ? 26.847 5.123 -7.351 1.00 98.19 186 SER A O 1
ATOM 1524 N N . VAL A 1 187 ? 25.034 4.991 -8.676 1.00 98.19 187 VAL A N 1
ATOM 1525 C CA . VAL A 1 187 ? 25.105 6.385 -9.166 1.00 98.19 187 VAL A CA 1
ATOM 1526 C C . VAL A 1 187 ? 23.833 7.208 -8.958 1.00 98.19 187 VAL A C 1
ATOM 1528 O O . VAL A 1 187 ? 23.824 8.408 -9.232 1.00 98.19 187 VAL A O 1
ATOM 1531 N N . GLY A 1 188 ? 22.764 6.604 -8.448 1.00 97.62 188 GLY A N 1
ATOM 1532 C CA . GLY A 1 188 ? 21.543 7.293 -8.039 1.00 97.62 188 GLY A CA 1
ATOM 1533 C C . GLY A 1 188 ? 21.533 7.729 -6.578 1.00 97.62 188 GLY A C 1
ATOM 1534 O O . GLY A 1 188 ? 22.207 7.143 -5.728 1.00 97.62 188 GLY A O 1
ATOM 1535 N N . LYS A 1 189 ? 20.683 8.707 -6.265 1.00 97.88 189 LYS A N 1
ATOM 1536 C CA . LYS A 1 189 ? 20.353 9.109 -4.894 1.00 97.88 189 LYS A CA 1
ATOM 1537 C C . LYS A 1 189 ? 18.991 8.529 -4.499 1.00 97.88 189 LYS A C 1
ATOM 1539 O O . LYS A 1 189 ? 17.974 8.926 -5.071 1.00 97.88 189 LYS A O 1
ATOM 1544 N N . LYS A 1 190 ? 18.969 7.628 -3.507 1.00 96.44 190 LYS A N 1
ATOM 1545 C CA . LYS A 1 190 ? 17.726 7.201 -2.838 1.00 96.44 190 LYS A CA 1
ATOM 1546 C C . LYS A 1 190 ? 17.093 8.380 -2.094 1.00 96.44 190 LYS A C 1
ATOM 1548 O O . LYS A 1 190 ? 17.789 9.175 -1.461 1.00 96.44 190 LYS A O 1
ATOM 1553 N N . ASN A 1 191 ? 15.774 8.469 -2.166 1.00 91.56 191 ASN A N 1
ATOM 1554 C CA . ASN A 1 191 ? 14.917 9.355 -1.388 1.00 91.56 191 ASN A CA 1
ATOM 1555 C C . ASN A 1 191 ? 13.589 8.617 -1.078 1.00 91.56 191 ASN A C 1
ATOM 1557 O O . ASN A 1 191 ? 13.360 7.561 -1.669 1.00 91.56 191 ASN A O 1
ATOM 1561 N N . PRO A 1 192 ? 12.715 9.120 -0.183 1.00 88.88 192 PRO A N 1
ATOM 1562 C CA . PRO A 1 192 ? 11.475 8.423 0.185 1.00 88.88 192 PRO A CA 1
ATOM 1563 C C . PRO A 1 192 ? 10.541 8.097 -0.991 1.00 88.88 192 PRO A C 1
ATOM 1565 O O . PRO A 1 192 ? 9.780 7.140 -0.912 1.00 88.88 192 PRO A O 1
ATOM 1568 N N . ASN A 1 193 ? 10.629 8.855 -2.089 1.00 83.69 193 ASN A N 1
ATOM 1569 C CA . ASN A 1 193 ? 9.782 8.692 -3.269 1.00 83.69 193 ASN A CA 1
ATOM 1570 C C . ASN A 1 193 ? 10.436 7.865 -4.388 1.00 83.69 193 ASN A C 1
ATOM 1572 O O . ASN A 1 193 ? 9.757 7.551 -5.361 1.00 83.69 193 ASN A O 1
ATOM 1576 N N . GLY A 1 194 ? 11.742 7.567 -4.332 1.00 94.00 194 GLY A N 1
ATOM 1577 C CA . GLY A 1 194 ? 12.425 6.944 -5.469 1.00 94.00 194 GLY A CA 1
ATOM 1578 C C . GLY A 1 194 ? 13.955 6.902 -5.426 1.00 94.00 194 GLY A C 1
ATOM 1579 O O . GLY A 1 194 ? 14.610 7.439 -4.530 1.00 94.00 194 GLY A O 1
ATOM 1580 N N . VAL A 1 195 ? 14.542 6.322 -6.474 1.00 97.94 195 VAL A N 1
ATOM 1581 C CA . VAL A 1 195 ? 15.961 6.464 -6.838 1.00 97.94 195 VAL A CA 1
ATOM 1582 C C . VAL A 1 195 ? 16.075 7.426 -8.018 1.00 97.94 195 VAL A C 1
ATOM 1584 O O . VAL A 1 195 ? 15.555 7.161 -9.100 1.00 97.94 195 VAL A O 1
ATOM 1587 N N . ARG A 1 196 ? 16.778 8.543 -7.815 1.00 97.12 196 ARG A N 1
ATOM 1588 C CA . ARG A 1 196 ? 16.945 9.619 -8.805 1.00 97.12 196 ARG A CA 1
ATOM 1589 C C . ARG A 1 196 ? 18.345 9.623 -9.416 1.00 97.12 196 ARG A C 1
ATOM 1591 O O . ARG A 1 196 ? 19.313 9.405 -8.684 1.00 97.12 196 ARG A O 1
ATOM 1598 N N . THR A 1 197 ? 18.473 9.913 -10.715 1.00 96.25 197 THR A N 1
ATOM 1599 C CA . THR A 1 197 ? 19.788 10.108 -11.360 1.00 96.25 197 THR A CA 1
ATOM 1600 C C . THR A 1 197 ? 20.559 11.290 -10.750 1.00 96.25 197 THR A C 1
ATOM 1602 O O . THR A 1 197 ? 19.981 12.193 -10.145 1.00 96.25 197 THR A O 1
ATOM 1605 N N . THR A 1 198 ? 21.894 11.276 -10.865 1.00 96.44 198 THR A N 1
ATOM 1606 C CA . THR A 1 198 ? 22.770 12.342 -10.321 1.00 96.44 198 THR A CA 1
ATOM 1607 C C . THR A 1 198 ? 23.714 12.963 -11.358 1.00 96.44 198 THR A C 1
ATOM 1609 O O . THR A 1 198 ? 24.675 13.632 -10.985 1.00 96.44 198 THR A O 1
ATOM 1612 N N . GLY A 1 199 ? 23.462 12.744 -12.656 1.00 94.44 199 GLY A N 1
ATOM 1613 C CA . GLY A 1 199 ? 24.354 13.188 -13.735 1.00 94.44 199 GLY A CA 1
ATOM 1614 C C . GLY A 1 199 ? 25.677 12.411 -13.781 1.00 94.44 199 GLY A C 1
ATOM 1615 O O . GLY A 1 199 ? 26.735 12.994 -14.003 1.00 94.44 199 GLY A O 1
ATOM 1616 N N . LYS A 1 200 ? 25.631 11.098 -13.519 1.00 97.25 200 LYS A N 1
ATOM 1617 C CA . LYS A 1 200 ? 26.784 10.184 -13.488 1.00 97.25 200 LYS A CA 1
ATOM 1618 C C . LYS A 1 200 ? 26.470 8.908 -14.266 1.00 97.25 200 LYS A C 1
ATOM 1620 O O . LYS A 1 200 ? 25.372 8.377 -14.129 1.00 97.25 200 LYS A O 1
ATOM 1625 N N . ASP A 1 201 ? 27.452 8.395 -15.005 1.00 97.44 201 ASP A N 1
ATOM 1626 C CA . ASP A 1 201 ? 27.341 7.126 -15.734 1.00 97.44 201 ASP A CA 1
ATOM 1627 C C . ASP A 1 201 ? 27.443 5.928 -14.778 1.00 97.44 201 ASP A C 1
ATOM 1629 O O . ASP A 1 201 ? 28.368 5.871 -13.966 1.00 97.44 201 ASP A O 1
ATOM 1633 N N . GLY A 1 202 ? 26.541 4.948 -14.887 1.00 97.81 202 GLY A N 1
ATOM 1634 C CA . GLY A 1 202 ? 26.628 3.700 -14.121 1.00 97.81 202 GLY A CA 1
ATOM 1635 C C . GLY A 1 202 ? 25.283 3.043 -13.815 1.00 97.81 202 GLY A C 1
ATOM 1636 O O . GLY A 1 202 ? 24.265 3.353 -14.428 1.00 97.81 202 GLY A O 1
ATOM 1637 N N . ALA A 1 203 ? 25.278 2.113 -12.854 1.00 97.81 203 ALA A N 1
ATOM 1638 C CA . ALA A 1 203 ? 24.058 1.463 -12.375 1.00 97.81 203 ALA A CA 1
ATOM 1639 C C . ALA A 1 203 ? 23.264 2.417 -11.466 1.00 97.81 203 ALA A C 1
ATOM 1641 O O . ALA A 1 203 ? 23.659 2.696 -10.325 1.00 97.81 203 ALA A O 1
ATOM 1642 N N . LEU A 1 204 ? 22.152 2.935 -11.989 1.00 98.25 204 LEU A N 1
ATOM 1643 C CA . LEU A 1 204 ? 21.195 3.731 -11.229 1.00 98.25 204 LEU A CA 1
ATOM 1644 C C . LEU A 1 204 ? 20.504 2.865 -10.178 1.00 98.25 204 LEU A C 1
ATOM 1646 O O . LEU A 1 204 ? 20.367 3.282 -9.034 1.00 98.25 204 LEU A O 1
ATOM 1650 N N . LEU A 1 205 ? 20.102 1.661 -10.580 1.00 97.50 205 LEU A N 1
ATOM 1651 C CA . LEU A 1 205 ? 19.422 0.680 -9.751 1.00 97.50 205 LEU A CA 1
ATOM 1652 C C . LEU A 1 205 ? 19.964 -0.720 -10.057 1.00 97.50 205 LEU A C 1
ATOM 1654 O O . LEU A 1 205 ? 20.286 -1.007 -11.210 1.00 97.50 205 LEU A O 1
ATOM 1658 N N . TYR A 1 206 ? 20.064 -1.557 -9.027 1.00 98.31 206 TYR A N 1
ATOM 1659 C CA . TYR A 1 206 ? 20.310 -2.999 -9.119 1.00 98.31 206 TYR A CA 1
ATOM 1660 C C . TYR A 1 206 ? 19.676 -3.730 -7.910 1.00 98.31 206 TYR A C 1
ATOM 1662 O O . TYR A 1 206 ? 19.179 -3.062 -6.994 1.00 98.31 206 TYR A O 1
ATOM 1670 N N . GLY A 1 207 ? 19.631 -5.065 -7.898 1.00 96.81 207 GLY A N 1
ATOM 1671 C CA . GLY A 1 207 ? 18.699 -5.852 -7.065 1.00 96.81 207 GLY A CA 1
ATOM 1672 C C . GLY A 1 207 ? 17.364 -6.165 -7.778 1.00 96.81 207 GLY A C 1
ATOM 1673 O O . GLY A 1 207 ? 17.148 -5.708 -8.899 1.00 96.81 207 GLY A O 1
ATOM 1674 N N . PRO A 1 208 ? 16.453 -6.966 -7.192 1.00 94.94 208 PRO A N 1
ATOM 1675 C CA . PRO A 1 208 ? 16.288 -7.217 -5.764 1.00 94.94 208 PRO A CA 1
ATOM 1676 C C . PRO A 1 208 ? 16.841 -8.561 -5.273 1.00 94.94 208 PRO A C 1
ATOM 1678 O O . PRO A 1 208 ? 16.636 -8.847 -4.096 1.00 94.94 208 PRO A O 1
ATOM 1681 N N . TYR A 1 209 ? 17.534 -9.333 -6.122 1.00 95.62 209 TYR A N 1
ATOM 1682 C CA . TYR A 1 209 ? 18.134 -10.633 -5.785 1.00 95.62 209 TYR A CA 1
ATOM 1683 C C . TYR A 1 209 ? 17.078 -11.667 -5.369 1.00 95.62 209 TYR A C 1
ATOM 1685 O O . TYR A 1 209 ? 16.949 -12.027 -4.200 1.00 95.62 209 TYR A O 1
ATOM 1693 N N . ILE A 1 210 ? 16.252 -12.070 -6.338 1.00 92.81 210 ILE A N 1
ATOM 1694 C CA . ILE A 1 210 ? 15.103 -12.959 -6.136 1.00 92.81 210 ILE A CA 1
ATOM 1695 C C . ILE A 1 210 ? 15.279 -14.310 -6.821 1.00 92.81 210 ILE A C 1
ATOM 1697 O O . ILE A 1 210 ? 15.823 -14.404 -7.920 1.00 92.81 210 ILE A O 1
ATOM 1701 N N . GLN A 1 211 ? 14.715 -15.340 -6.199 1.00 92.31 211 GLN A N 1
ATOM 1702 C CA . GLN A 1 211 ? 14.546 -16.649 -6.810 1.00 92.31 211 GLN A CA 1
ATOM 1703 C C . GLN A 1 211 ? 13.381 -16.613 -7.809 1.00 92.31 211 GLN A C 1
ATOM 1705 O O . GLN A 1 211 ? 12.264 -16.242 -7.445 1.00 92.31 211 GLN A O 1
ATOM 1710 N N . LEU A 1 212 ? 13.635 -17.020 -9.054 1.00 91.62 212 LEU A N 1
ATOM 1711 C CA . LEU A 1 212 ? 12.635 -17.240 -10.100 1.00 91.62 212 LEU A CA 1
ATOM 1712 C C . LEU A 1 212 ? 12.796 -18.659 -10.655 1.00 91.62 212 LEU A C 1
ATOM 1714 O O . LEU A 1 212 ? 13.906 -19.101 -10.942 1.00 91.62 212 LEU A O 1
ATOM 1718 N N . ARG A 1 213 ? 11.683 -19.376 -10.826 1.00 92.75 213 ARG A N 1
ATOM 1719 C CA . ARG A 1 213 ? 11.688 -20.709 -11.446 1.00 92.75 213 ARG A CA 1
ATOM 1720 C C . ARG A 1 213 ? 11.775 -20.603 -12.975 1.00 92.75 213 ARG A C 1
ATOM 1722 O O . ARG A 1 213 ? 11.702 -19.515 -13.539 1.00 92.75 213 ARG A O 1
ATOM 1729 N N . GLU A 1 214 ? 11.894 -21.748 -13.640 1.00 94.19 214 GLU A N 1
ATOM 1730 C CA . GLU A 1 214 ? 11.721 -21.856 -15.092 1.00 94.19 214 GLU A CA 1
ATOM 1731 C C . GLU A 1 214 ? 10.366 -21.266 -15.540 1.00 94.19 214 GLU A C 1
ATOM 1733 O O . GLU A 1 214 ? 9.335 -21.472 -14.888 1.00 94.19 214 GLU A O 1
ATOM 1738 N N . GLY A 1 215 ? 10.368 -20.520 -16.648 1.00 93.50 215 GLY A N 1
ATOM 1739 C CA . GLY A 1 215 ? 9.169 -19.915 -17.228 1.00 93.50 215 GLY A CA 1
ATOM 1740 C C . GLY A 1 215 ? 9.426 -18.626 -18.011 1.00 93.50 215 GLY A C 1
ATOM 1741 O O . GLY A 1 215 ? 10.534 -18.092 -18.046 1.00 93.50 215 GLY A O 1
ATOM 1742 N N . ASP A 1 216 ? 8.366 -18.107 -18.629 1.00 93.62 216 ASP A N 1
ATOM 1743 C CA . ASP A 1 216 ? 8.357 -16.789 -19.266 1.00 93.62 216 ASP A CA 1
ATOM 1744 C C . ASP A 1 216 ? 8.019 -15.694 -18.242 1.00 93.62 216 ASP A C 1
ATOM 1746 O O . ASP A 1 216 ? 7.166 -15.873 -17.369 1.00 93.62 216 ASP A O 1
ATOM 1750 N N . TYR A 1 217 ? 8.656 -14.531 -18.371 1.00 94.69 217 TYR A N 1
ATOM 1751 C CA . TYR A 1 217 ? 8.538 -13.403 -17.451 1.00 94.69 217 TYR A CA 1
ATOM 1752 C C . TYR A 1 217 ? 8.466 -12.050 -18.176 1.00 94.69 217 TYR A C 1
ATOM 1754 O O . TYR A 1 217 ? 8.999 -11.852 -19.268 1.00 94.69 217 TYR A O 1
ATOM 1762 N N . CYS A 1 218 ? 7.813 -11.085 -17.531 1.00 94.19 218 CYS A N 1
ATOM 1763 C CA . CYS A 1 218 ? 7.750 -9.684 -17.931 1.00 94.19 218 CYS A CA 1
ATOM 1764 C C . CYS A 1 218 ? 8.272 -8.810 -16.785 1.00 94.19 218 CYS A C 1
ATOM 1766 O O . CYS A 1 218 ? 7.695 -8.796 -15.697 1.00 94.19 218 CYS A O 1
ATOM 1768 N N . ILE A 1 219 ? 9.327 -8.038 -17.035 1.00 95.94 219 ILE A N 1
ATOM 1769 C CA . ILE A 1 219 ? 9.814 -7.010 -16.113 1.00 95.94 219 ILE A CA 1
ATOM 1770 C C . ILE A 1 219 ? 9.212 -5.644 -16.465 1.00 95.94 219 ILE A C 1
ATOM 1772 O O . ILE A 1 219 ? 9.169 -5.256 -17.632 1.00 95.94 219 ILE A O 1
ATOM 1776 N N . ARG A 1 220 ? 8.778 -4.891 -15.449 1.00 94.44 220 ARG A N 1
ATOM 1777 C CA . ARG A 1 220 ? 8.320 -3.497 -15.566 1.00 94.44 220 ARG A CA 1
ATOM 1778 C C . ARG A 1 220 ? 9.132 -2.576 -14.672 1.00 94.44 220 ARG A C 1
ATOM 1780 O O . ARG A 1 220 ? 9.380 -2.889 -13.507 1.00 94.44 220 ARG A O 1
ATOM 1787 N N . LEU A 1 221 ? 9.483 -1.412 -15.207 1.00 95.38 221 LEU A N 1
ATOM 1788 C CA . LEU A 1 221 ? 10.159 -0.338 -14.492 1.00 95.38 221 LEU A CA 1
ATOM 1789 C C . LEU A 1 221 ? 9.199 0.841 -14.313 1.00 95.38 221 LEU A C 1
ATOM 1791 O O . LEU A 1 221 ? 8.774 1.445 -15.297 1.00 95.38 221 LEU A O 1
ATOM 1795 N N . PHE A 1 222 ? 8.879 1.189 -13.069 1.00 92.94 222 PHE A N 1
ATOM 1796 C CA . PHE A 1 222 ? 7.988 2.304 -12.742 1.00 92.94 222 PHE A CA 1
ATOM 1797 C C . PHE A 1 222 ? 8.789 3.545 -12.359 1.00 92.94 222 PHE A C 1
ATOM 1799 O O . PHE A 1 222 ? 9.760 3.450 -11.609 1.00 92.94 222 PHE A O 1
ATOM 1806 N N . GLY A 1 223 ? 8.378 4.719 -12.828 1.00 92.88 223 GLY A N 1
ATOM 1807 C CA . GLY A 1 223 ? 9.099 5.966 -12.594 1.00 92.88 223 GLY A CA 1
ATOM 1808 C C . GLY A 1 223 ? 8.567 7.143 -13.406 1.00 92.88 223 GLY A C 1
ATOM 1809 O O . GLY A 1 223 ? 7.485 7.084 -13.986 1.00 92.88 223 GLY A O 1
ATOM 1810 N N . LYS A 1 224 ? 9.350 8.221 -13.469 1.00 90.12 224 LYS A N 1
ATOM 1811 C CA . LYS A 1 224 ? 9.109 9.371 -14.352 1.00 90.12 224 LYS A CA 1
ATOM 1812 C C . LYS A 1 224 ? 10.408 9.891 -14.956 1.00 90.12 224 LYS A C 1
ATOM 1814 O O . LYS A 1 224 ? 11.469 9.789 -14.338 1.00 90.12 224 LYS A O 1
ATOM 1819 N N . LEU A 1 225 ? 10.307 10.522 -16.122 1.00 90.12 225 LEU A N 1
ATOM 1820 C CA . LEU A 1 225 ? 11.339 11.451 -16.574 1.00 90.12 225 LEU A CA 1
ATOM 1821 C C . LEU A 1 225 ? 11.267 12.744 -15.748 1.00 90.12 225 LEU A C 1
ATOM 1823 O O . LEU A 1 225 ? 10.199 13.144 -15.284 1.00 90.12 225 LEU A O 1
ATOM 1827 N N . LEU A 1 226 ? 12.416 13.385 -15.561 1.00 87.81 226 LEU A N 1
ATOM 1828 C CA . LEU A 1 226 ? 12.581 14.641 -14.819 1.00 87.81 226 LEU A CA 1
ATOM 1829 C C . LEU A 1 226 ? 12.927 15.830 -15.731 1.00 87.81 226 LEU A C 1
ATOM 1831 O O . LEU A 1 226 ? 13.260 16.912 -15.251 1.00 87.81 226 LEU A O 1
ATOM 1835 N N . ALA A 1 227 ? 12.891 15.625 -17.045 1.00 73.62 227 ALA A N 1
ATOM 1836 C CA . ALA A 1 227 ? 13.113 16.664 -18.036 1.00 73.62 227 ALA A CA 1
ATOM 1837 C C . ALA A 1 227 ? 11.924 17.635 -18.100 1.00 73.62 227 ALA A C 1
ATOM 1839 O O . ALA A 1 227 ? 10.801 17.224 -18.373 1.00 73.62 227 ALA A O 1
ATOM 1840 N N . GLU A 1 228 ? 12.175 18.930 -17.896 1.00 59.34 228 GLU A N 1
ATOM 1841 C CA . GLU A 1 228 ? 11.126 19.963 -17.916 1.00 59.34 228 GLU A CA 1
ATOM 1842 C C . GLU A 1 228 ? 10.779 20.487 -19.326 1.00 59.34 228 GLU A C 1
ATOM 1844 O O . GLU A 1 228 ? 9.885 21.324 -19.453 1.00 59.34 228 GLU A O 1
ATOM 1849 N N . LYS A 1 229 ? 11.478 20.050 -20.390 1.00 51.34 229 LYS A N 1
ATOM 1850 C CA . LYS A 1 229 ? 11.242 20.484 -21.785 1.00 51.34 229 LYS A CA 1
ATOM 1851 C C . LYS A 1 229 ? 11.489 19.364 -22.802 1.00 51.34 229 LYS A C 1
ATOM 1853 O O . LYS A 1 229 ? 12.373 18.534 -22.601 1.00 51.34 229 LYS A O 1
ATOM 1858 N N . ASP A 1 230 ? 10.748 19.413 -23.913 1.00 53.06 230 ASP A N 1
ATOM 1859 C CA . ASP A 1 230 ? 10.582 18.403 -24.984 1.00 53.06 230 ASP A CA 1
ATOM 1860 C C . ASP A 1 230 ? 11.846 17.938 -25.758 1.00 53.06 230 ASP A C 1
ATOM 1862 O O . ASP A 1 230 ? 11.725 17.368 -26.841 1.00 53.06 230 ASP A O 1
ATOM 1866 N N . SER A 1 231 ? 13.068 18.188 -25.273 1.00 53.12 231 SER A N 1
ATOM 1867 C CA . SER A 1 231 ? 14.296 18.037 -26.074 1.00 53.12 231 SER A CA 1
ATOM 1868 C C . SER A 1 231 ? 15.436 17.229 -25.447 1.00 53.12 231 SER A C 1
ATOM 1870 O O . SER A 1 231 ? 16.453 17.054 -26.112 1.00 53.12 231 SER A O 1
ATOM 1872 N N . SER A 1 232 ? 15.332 16.749 -24.201 1.00 56.81 232 SER A N 1
ATOM 1873 C CA . SER A 1 232 ? 16.364 15.870 -23.620 1.00 56.81 232 SER A CA 1
ATOM 1874 C C . SER A 1 232 ? 15.938 14.404 -23.686 1.00 56.81 232 SER A C 1
ATOM 1876 O O . SER A 1 232 ? 15.144 13.935 -22.865 1.00 56.81 232 SER A O 1
ATOM 1878 N N . THR A 1 233 ? 16.498 13.685 -24.654 1.00 65.38 233 THR A N 1
ATOM 1879 C CA . THR A 1 233 ? 16.350 12.239 -24.817 1.00 65.38 233 THR A CA 1
ATOM 1880 C C . THR A 1 233 ? 16.986 11.529 -23.614 1.00 65.38 233 THR A C 1
ATOM 1882 O O . THR A 1 233 ? 18.196 11.562 -23.404 1.00 65.38 233 THR A O 1
ATOM 1885 N N . SER A 1 234 ? 16.168 10.931 -22.743 1.00 81.81 234 SER A N 1
ATOM 1886 C CA . SER A 1 234 ? 16.680 10.152 -21.607 1.00 81.81 234 SER A CA 1
ATOM 1887 C C . SER A 1 234 ? 16.863 8.702 -22.025 1.00 81.81 234 SER A C 1
ATOM 1889 O O . SER A 1 234 ? 15.891 7.960 -22.140 1.00 81.81 234 SER A O 1
ATOM 1891 N N . ASN A 1 235 ? 18.121 8.320 -22.226 1.00 90.38 235 ASN A N 1
ATOM 1892 C CA . ASN A 1 235 ? 18.506 6.982 -22.656 1.00 90.38 235 ASN A CA 1
ATOM 1893 C C . ASN A 1 235 ? 18.922 6.139 -21.445 1.00 90.38 235 ASN A C 1
ATOM 1895 O O . ASN A 1 235 ? 19.714 6.605 -20.622 1.00 90.38 235 ASN A O 1
ATOM 1899 N N . PHE A 1 236 ? 18.421 4.910 -21.333 1.00 95.38 236 PHE A N 1
ATOM 1900 C CA . PHE A 1 236 ? 18.887 3.942 -20.335 1.00 95.38 236 PHE A CA 1
ATOM 1901 C C . PHE A 1 236 ? 18.827 2.508 -20.866 1.00 95.38 236 PHE A C 1
ATOM 1903 O O . PHE A 1 236 ? 18.120 2.210 -21.826 1.00 95.38 236 PHE A O 1
ATOM 1910 N N . GLU A 1 237 ? 19.562 1.613 -20.218 1.00 97.75 237 GLU A N 1
ATOM 1911 C CA . GLU A 1 237 ? 19.502 0.172 -20.456 1.00 97.75 237 GLU A CA 1
ATOM 1912 C C . GLU A 1 237 ? 18.816 -0.500 -19.262 1.00 97.75 237 GLU A C 1
ATOM 1914 O O . GLU A 1 237 ? 19.172 -0.229 -18.112 1.00 97.75 237 GLU A O 1
ATOM 1919 N N . LEU A 1 238 ? 17.832 -1.359 -19.534 1.00 97.81 238 LEU A N 1
ATOM 1920 C CA . LEU A 1 238 ? 17.246 -2.282 -18.568 1.00 97.81 238 LEU A CA 1
ATOM 1921 C C . LEU A 1 238 ? 17.743 -3.691 -18.889 1.00 97.81 238 LEU A C 1
ATOM 1923 O O . LEU A 1 238 ? 17.364 -4.272 -19.910 1.00 97.81 238 LEU A O 1
ATOM 1927 N N . SER A 1 239 ? 18.553 -4.232 -17.988 1.00 98.44 239 SER A N 1
ATOM 1928 C CA . SER A 1 239 ? 19.090 -5.587 -18.056 1.00 98.44 239 SER A CA 1
ATOM 1929 C C . SER A 1 239 ? 18.523 -6.438 -16.919 1.00 98.44 239 SER A C 1
ATOM 1931 O O . SER A 1 239 ? 18.345 -5.951 -15.805 1.00 98.44 239 SER A O 1
ATOM 1933 N N . VAL A 1 240 ? 18.232 -7.708 -17.195 1.00 98.19 240 VAL A N 1
ATOM 1934 C CA . VAL A 1 240 ? 17.900 -8.721 -16.186 1.00 98.19 240 VAL A CA 1
ATOM 1935 C C . VAL A 1 240 ? 19.062 -9.697 -16.128 1.00 98.19 240 VAL A C 1
ATOM 1937 O O . VAL A 1 240 ? 19.449 -10.265 -17.152 1.00 98.19 240 VAL A O 1
ATOM 1940 N N . THR A 1 241 ? 19.634 -9.871 -14.945 1.00 98.12 241 THR A N 1
ATOM 1941 C CA . THR A 1 241 ? 20.821 -10.700 -14.721 1.00 98.12 241 THR A CA 1
ATOM 1942 C C . THR A 1 241 ? 20.611 -11.651 -13.557 1.00 98.12 241 THR A C 1
ATOM 1944 O O . THR A 1 241 ? 19.743 -11.435 -12.720 1.00 98.12 241 THR A O 1
ATOM 1947 N N . GLU A 1 242 ? 21.434 -12.687 -13.490 1.00 95.19 242 GLU A N 1
ATOM 1948 C CA . GLU A 1 242 ? 21.486 -13.655 -12.398 1.00 95.19 242 GLU A CA 1
ATOM 1949 C C . GLU A 1 242 ? 22.928 -13.752 -11.865 1.00 95.19 242 GLU A C 1
ATOM 1951 O O . GLU A 1 242 ? 23.882 -13.415 -12.577 1.00 95.19 242 GLU A O 1
ATOM 1956 N N . ASN A 1 243 ? 23.093 -14.208 -10.620 1.00 93.12 243 ASN A N 1
ATOM 1957 C CA . ASN A 1 243 ? 24.379 -14.409 -9.950 1.00 93.12 243 ASN A CA 1
ATOM 1958 C C . ASN A 1 243 ? 25.173 -13.098 -9.880 1.00 93.12 243 ASN A C 1
ATOM 1960 O O . ASN A 1 243 ? 26.313 -13.006 -10.339 1.00 93.12 243 ASN A O 1
ATOM 1964 N N . SER A 1 244 ? 24.523 -12.059 -9.347 1.00 89.94 244 SER A N 1
ATOM 1965 C CA . SER A 1 244 ? 25.070 -10.714 -9.146 1.00 89.94 244 SER A CA 1
ATOM 1966 C C . SER A 1 244 ? 25.717 -10.112 -10.406 1.00 89.94 244 SER A C 1
ATOM 1968 O O . SER A 1 244 ? 26.802 -9.524 -10.360 1.00 89.94 244 SER A O 1
ATOM 1970 N N . GLY A 1 245 ? 25.065 -10.308 -11.558 1.00 92.00 245 GLY A N 1
ATOM 1971 C CA . GLY A 1 245 ? 25.529 -9.845 -12.868 1.00 92.00 245 GLY A CA 1
ATOM 1972 C C . GLY A 1 245 ? 26.383 -10.847 -13.652 1.00 92.00 245 GLY A C 1
ATOM 1973 O O . GLY A 1 245 ? 26.840 -10.504 -14.742 1.00 92.00 245 GLY A O 1
ATOM 1974 N N . GLY A 1 246 ? 26.612 -12.058 -13.131 1.00 93.69 246 GLY A N 1
ATOM 1975 C CA . GLY A 1 246 ? 27.414 -13.096 -13.787 1.00 93.69 246 GLY A CA 1
ATOM 1976 C C . GLY A 1 246 ? 26.782 -13.659 -15.064 1.00 93.69 246 GLY A C 1
ATOM 1977 O O . GLY A 1 246 ? 27.489 -13.878 -16.046 1.00 93.69 246 GLY A O 1
ATOM 1978 N N . ASN A 1 247 ? 25.456 -13.829 -15.075 1.00 96.12 247 ASN A N 1
ATOM 1979 C CA . ASN A 1 247 ? 24.689 -14.326 -16.219 1.00 96.12 247 ASN A CA 1
ATOM 1980 C C . ASN A 1 247 ? 23.709 -13.248 -16.707 1.00 96.12 247 ASN A C 1
ATOM 1982 O O . ASN A 1 247 ? 22.968 -12.676 -15.908 1.00 96.12 247 ASN A O 1
ATOM 1986 N N . LEU A 1 248 ? 23.661 -12.983 -18.017 1.00 97.69 248 LEU A N 1
ATOM 1987 C CA . LEU A 1 248 ? 22.683 -12.070 -18.621 1.00 97.69 248 LEU A CA 1
ATOM 1988 C C . LEU A 1 248 ? 21.472 -12.859 -19.132 1.00 97.69 248 LEU A C 1
ATOM 1990 O O . LEU A 1 248 ? 21.603 -13.643 -20.069 1.00 97.69 248 LEU A O 1
ATOM 1994 N N . LEU A 1 249 ? 20.298 -12.619 -18.543 1.00 97.25 249 LEU A N 1
ATOM 1995 C CA . LEU A 1 249 ? 19.029 -13.227 -18.959 1.00 97.25 249 LEU A CA 1
ATOM 1996 C C . LEU A 1 249 ? 18.321 -12.377 -20.025 1.00 97.25 249 LEU A C 1
ATOM 1998 O O . LEU A 1 249 ? 17.703 -12.909 -20.945 1.00 97.25 249 LEU A O 1
ATOM 2002 N N . HIS A 1 250 ? 18.415 -11.048 -19.921 1.00 97.94 250 HIS A N 1
ATOM 2003 C CA . HIS A 1 250 ? 17.829 -10.115 -20.885 1.00 97.94 250 HIS A CA 1
ATOM 2004 C C . HIS A 1 250 ? 18.537 -8.759 -20.874 1.00 97.94 250 HIS A C 1
ATOM 2006 O O . HIS A 1 250 ? 19.024 -8.327 -19.833 1.00 97.94 250 HIS A O 1
ATOM 2012 N N . THR A 1 251 ? 18.519 -8.038 -21.996 1.00 97.75 251 THR A N 1
ATOM 2013 C CA . THR A 1 251 ? 18.865 -6.611 -22.036 1.00 97.75 251 THR A CA 1
ATOM 2014 C C . THR A 1 251 ? 18.033 -5.862 -23.072 1.00 97.75 251 THR A C 1
ATOM 2016 O O . THR A 1 251 ? 17.706 -6.399 -24.131 1.00 97.75 251 THR A O 1
ATOM 2019 N N . SER A 1 252 ? 17.677 -4.617 -22.758 1.00 96.19 252 SER A N 1
ATOM 2020 C CA . SER A 1 252 ? 16.885 -3.738 -23.614 1.00 96.19 252 SER A CA 1
ATOM 2021 C C . SER A 1 252 ? 17.300 -2.276 -23.436 1.00 96.19 252 SER A C 1
ATOM 2023 O O . SER A 1 252 ? 17.404 -1.779 -22.314 1.00 96.19 252 SER A O 1
ATOM 2025 N N . SER A 1 253 ? 17.511 -1.571 -24.548 1.00 95.50 253 SER A N 1
ATOM 2026 C CA . SER A 1 253 ? 17.826 -0.138 -24.556 1.00 95.50 253 SER A CA 1
ATOM 2027 C C . SER A 1 253 ? 16.565 0.682 -24.801 1.00 95.50 253 SER A C 1
ATOM 2029 O O . SER A 1 253 ? 15.853 0.451 -25.779 1.00 95.50 253 SER A O 1
ATOM 2031 N N . HIS A 1 254 ? 16.321 1.672 -23.947 1.00 90.75 254 HIS A N 1
ATOM 2032 C CA . HIS A 1 254 ? 15.156 2.554 -23.994 1.00 90.75 254 HIS A CA 1
ATOM 2033 C C . HIS A 1 254 ? 15.607 3.981 -24.305 1.00 90.75 254 HIS A C 1
ATOM 2035 O O . HIS A 1 254 ? 16.552 4.487 -23.697 1.00 90.75 254 HIS A O 1
ATOM 2041 N N . GLN A 1 255 ? 14.948 4.607 -25.279 1.00 86.44 255 GLN A N 1
ATOM 2042 C CA . GLN A 1 255 ? 15.214 5.959 -25.785 1.00 86.44 255 GLN A CA 1
ATOM 2043 C C . GLN A 1 255 ? 13.876 6.659 -26.062 1.00 86.44 255 GLN A C 1
ATOM 2045 O O . GLN A 1 255 ? 12.853 5.989 -26.209 1.00 86.44 255 GLN A O 1
ATOM 2050 N N . ASP A 1 256 ? 13.876 7.993 -26.137 1.00 71.19 256 ASP A N 1
ATOM 2051 C CA . ASP A 1 256 ? 12.723 8.826 -26.536 1.00 71.19 256 ASP A CA 1
ATOM 2052 C C . ASP A 1 256 ? 11.399 8.507 -25.817 1.00 71.19 256 ASP A C 1
ATOM 2054 O O . ASP A 1 256 ? 10.302 8.607 -26.378 1.00 71.19 256 ASP A O 1
ATOM 2058 N N . LEU A 1 257 ? 11.503 8.133 -24.539 1.00 68.75 257 LEU A N 1
ATOM 2059 C CA . LEU A 1 257 ? 10.366 7.745 -23.715 1.00 68.75 257 LEU A CA 1
ATOM 2060 C C . LEU A 1 257 ? 9.381 8.904 -23.548 1.00 68.75 257 LEU A C 1
ATOM 2062 O O . LEU A 1 257 ? 9.606 9.856 -22.801 1.00 68.75 257 LEU A O 1
ATOM 2066 N N . ARG A 1 258 ? 8.235 8.790 -24.216 1.00 65.00 258 ARG A N 1
ATOM 2067 C CA . ARG A 1 258 ? 7.067 9.629 -23.938 1.00 65.00 258 ARG A CA 1
ATOM 2068 C C . ARG A 1 258 ? 6.429 9.157 -22.632 1.00 65.00 258 ARG A C 1
ATOM 2070 O O . ARG A 1 258 ? 6.502 7.980 -22.295 1.00 65.00 258 ARG A O 1
ATOM 2077 N N . ASN A 1 259 ? 5.844 10.088 -21.879 1.00 57.56 259 ASN A N 1
ATOM 2078 C CA . ASN A 1 259 ? 5.422 9.872 -20.492 1.00 57.56 259 ASN A CA 1
ATOM 2079 C C . ASN A 1 259 ? 4.241 8.878 -20.368 1.00 57.56 259 ASN A C 1
ATOM 2081 O O . ASN A 1 259 ? 3.078 9.272 -20.263 1.00 57.56 259 ASN A O 1
ATOM 2085 N N . ASN A 1 260 ? 4.547 7.579 -20.389 1.00 58.91 260 ASN A N 1
ATOM 2086 C CA . ASN A 1 260 ? 3.592 6.471 -20.393 1.00 58.91 260 ASN A CA 1
ATOM 2087 C C . ASN A 1 260 ? 3.070 6.154 -18.983 1.00 58.91 260 ASN A C 1
ATOM 2089 O O . ASN A 1 260 ? 3.405 5.124 -18.405 1.00 58.91 260 ASN A O 1
ATOM 2093 N N . GLN A 1 261 ? 2.237 7.036 -18.421 1.00 66.69 261 GLN A N 1
ATOM 2094 C CA . GLN A 1 261 ? 1.435 6.768 -17.208 1.00 66.69 261 GLN A CA 1
ATOM 2095 C C . GLN A 1 261 ? 2.227 6.211 -15.996 1.00 66.69 261 GLN A C 1
ATOM 2097 O O . GLN A 1 261 ? 1.678 5.490 -15.167 1.00 66.69 261 GLN A O 1
ATOM 2102 N N . GLY A 1 262 ? 3.515 6.550 -15.872 1.00 82.88 262 GLY A N 1
ATOM 2103 C CA . GLY A 1 262 ? 4.385 6.078 -14.788 1.00 82.88 262 GLY A CA 1
ATOM 2104 C C . GLY A 1 262 ? 5.158 4.777 -15.056 1.00 82.88 262 GLY A C 1
ATOM 2105 O O . GLY A 1 262 ? 5.865 4.321 -14.160 1.00 82.88 262 GLY A O 1
ATOM 2106 N N . ILE A 1 263 ? 5.069 4.187 -16.254 1.00 89.06 263 ILE A N 1
ATOM 2107 C CA . ILE A 1 263 ? 5.922 3.074 -16.706 1.00 89.06 263 ILE A CA 1
ATOM 2108 C C . ILE A 1 263 ? 7.027 3.633 -17.611 1.00 89.06 263 ILE A C 1
ATOM 2110 O O . ILE A 1 263 ? 6.752 4.246 -18.641 1.00 89.06 263 ILE A O 1
ATOM 2114 N N . LEU A 1 264 ? 8.285 3.416 -17.221 1.00 91.06 264 LEU A N 1
ATOM 2115 C CA . LEU A 1 264 ? 9.474 3.810 -17.982 1.00 91.06 264 LEU A CA 1
ATOM 2116 C C . LEU A 1 264 ? 9.906 2.740 -18.989 1.00 91.06 264 LEU A C 1
ATOM 2118 O O . LEU A 1 264 ? 10.376 3.083 -20.066 1.00 91.06 264 LEU A O 1
ATOM 2122 N N . ALA A 1 265 ? 9.771 1.461 -18.639 1.00 93.19 265 ALA A N 1
ATOM 2123 C CA . ALA A 1 265 ? 10.126 0.339 -19.504 1.00 93.19 265 ALA A CA 1
ATOM 2124 C C . ALA A 1 265 ? 9.295 -0.904 -19.170 1.00 93.19 265 ALA A C 1
ATOM 2126 O O . ALA A 1 265 ? 8.932 -1.133 -18.014 1.00 93.19 265 ALA A O 1
ATOM 2127 N N . GLU A 1 266 ? 9.057 -1.724 -20.188 1.00 92.50 266 GLU A N 1
ATOM 2128 C CA . GLU A 1 266 ? 8.539 -3.086 -20.086 1.00 92.50 266 GLU A CA 1
ATOM 2129 C C . GLU A 1 266 ? 9.405 -3.978 -20.986 1.00 92.50 266 GLU A C 1
ATOM 2131 O O . GLU A 1 266 ? 9.762 -3.567 -22.093 1.00 92.50 266 GLU A O 1
ATOM 2136 N N . ALA A 1 267 ? 9.783 -5.163 -20.510 1.00 94.25 267 ALA A N 1
ATOM 2137 C CA . ALA A 1 267 ? 10.588 -6.111 -21.274 1.00 94.25 267 ALA A CA 1
ATOM 2138 C C . ALA A 1 267 ? 10.219 -7.563 -20.943 1.00 94.25 267 ALA A C 1
ATOM 2140 O O . ALA A 1 267 ? 9.840 -7.882 -19.817 1.00 94.25 267 ALA A O 1
ATOM 2141 N N . PHE A 1 268 ? 10.345 -8.441 -21.936 1.00 94.69 268 PHE A N 1
ATOM 2142 C CA . PHE A 1 268 ? 9.924 -9.840 -21.881 1.00 94.69 268 PHE A CA 1
ATOM 2143 C C . PHE A 1 268 ? 11.144 -10.754 -21.994 1.00 94.69 268 PHE A C 1
ATOM 2145 O O . PHE A 1 268 ? 11.994 -10.541 -22.860 1.00 94.69 268 PHE A O 1
ATOM 2152 N N . PHE A 1 269 ? 11.231 -11.765 -21.134 1.00 96.19 269 PHE A N 1
ATOM 2153 C CA . PHE A 1 269 ? 12.364 -12.685 -21.077 1.00 96.19 269 PHE A CA 1
ATOM 2154 C C . PHE A 1 269 ? 11.936 -14.077 -20.609 1.00 96.19 269 PHE A C 1
ATOM 2156 O O . PHE A 1 269 ? 10.876 -14.231 -20.011 1.00 96.19 269 PHE A O 1
ATOM 2163 N N . SER A 1 270 ? 12.766 -15.080 -20.878 1.00 95.81 270 SER A N 1
ATOM 2164 C CA . SER A 1 270 ? 12.497 -16.477 -20.530 1.00 95.81 270 SER A CA 1
ATOM 2165 C C . SER A 1 270 ? 13.633 -17.017 -19.671 1.00 95.81 270 SER A C 1
ATOM 2167 O O . SER A 1 270 ? 14.804 -16.753 -19.942 1.00 95.81 270 SER A O 1
ATOM 2169 N N . ILE A 1 271 ? 13.281 -17.786 -18.649 1.00 95.50 271 ILE A N 1
ATOM 2170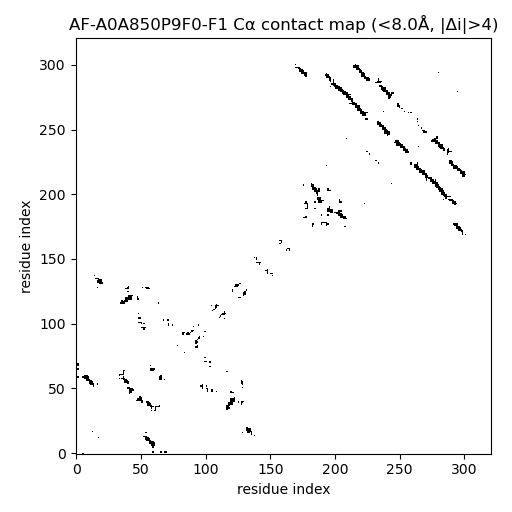 C CA . ILE A 1 271 ? 14.198 -18.497 -17.764 1.00 95.50 271 ILE A CA 1
ATOM 2171 C C . ILE A 1 271 ? 14.057 -19.996 -18.056 1.00 95.50 271 ILE A C 1
ATOM 2173 O O . ILE A 1 271 ? 12.947 -20.521 -18.033 1.00 95.50 271 ILE A O 1
ATOM 2177 N N . SER A 1 272 ? 15.171 -20.682 -18.330 1.00 95.44 272 SER A N 1
ATOM 2178 C CA . SER A 1 272 ? 15.211 -22.098 -18.749 1.00 95.44 272 SER A CA 1
ATOM 2179 C C . SER A 1 272 ? 15.534 -23.101 -17.631 1.00 95.44 272 SER A C 1
ATOM 2181 O O . SER A 1 272 ? 15.676 -24.291 -17.895 1.00 95.44 272 SER A O 1
ATOM 2183 N N . HIS A 1 273 ? 15.742 -22.617 -16.409 1.00 93.56 273 HIS A N 1
ATOM 2184 C CA . HIS A 1 273 ? 16.096 -23.389 -15.217 1.00 93.56 273 HIS A CA 1
ATOM 2185 C C . HIS A 1 273 ? 15.848 -22.519 -13.981 1.00 93.56 273 HIS A C 1
ATOM 2187 O O . HIS A 1 273 ? 15.797 -21.304 -14.099 1.00 93.56 273 HIS A O 1
ATOM 2193 N N . GLU A 1 274 ? 15.701 -23.091 -12.789 1.00 92.81 274 GLU A N 1
ATOM 2194 C CA . GLU A 1 274 ? 15.542 -22.269 -11.584 1.00 92.81 274 GLU A CA 1
ATOM 2195 C C . GLU A 1 274 ? 16.782 -21.395 -11.316 1.00 92.81 274 GLU A C 1
ATOM 2197 O O . GLU A 1 274 ? 17.894 -21.901 -11.170 1.00 92.81 274 GLU A O 1
ATOM 2202 N N . CYS A 1 275 ? 16.559 -20.083 -11.235 1.00 93.56 275 CYS A N 1
ATOM 2203 C CA . CYS A 1 275 ? 17.557 -19.053 -10.974 1.00 93.56 275 CYS A CA 1
ATOM 2204 C C . CYS A 1 275 ? 17.367 -18.508 -9.554 1.00 93.56 275 CYS A C 1
ATOM 2206 O O . CYS A 1 275 ? 16.268 -18.086 -9.199 1.00 93.56 275 CYS A O 1
ATOM 2208 N N . LEU A 1 276 ? 18.421 -18.481 -8.734 1.00 90.31 276 LEU A N 1
ATOM 2209 C CA . LEU A 1 276 ? 18.303 -18.122 -7.307 1.00 90.31 276 LEU A CA 1
ATOM 2210 C C . LEU A 1 276 ? 18.535 -16.631 -7.003 1.00 90.31 276 LEU A C 1
ATOM 2212 O O . LEU A 1 276 ? 18.076 -16.145 -5.972 1.00 90.31 276 LEU A O 1
ATOM 2216 N N . ASP A 1 277 ? 19.256 -15.923 -7.875 1.00 93.19 277 ASP A N 1
ATOM 2217 C CA . ASP A 1 277 ? 19.804 -14.583 -7.611 1.00 93.19 277 ASP A CA 1
ATOM 2218 C C . ASP A 1 277 ? 19.490 -13.601 -8.754 1.00 93.19 277 ASP A C 1
ATOM 2220 O O . ASP A 1 277 ? 20.386 -12.967 -9.313 1.00 93.19 277 ASP A O 1
ATOM 2224 N N . VAL A 1 278 ? 18.221 -13.518 -9.171 1.00 97.00 278 VAL A N 1
ATOM 2225 C CA . VAL A 1 278 ? 17.797 -12.650 -10.281 1.00 97.00 278 VAL A CA 1
ATOM 2226 C C . VAL A 1 278 ? 17.680 -11.194 -9.830 1.00 97.00 278 VAL A C 1
ATOM 2228 O O . VAL A 1 278 ? 17.023 -10.866 -8.840 1.00 97.00 278 VAL A O 1
ATOM 2231 N N . GLU A 1 279 ? 18.273 -10.287 -10.599 1.00 97.81 279 GLU A N 1
ATOM 2232 C CA . GLU A 1 279 ? 18.198 -8.847 -10.387 1.00 97.81 279 GLU A CA 1
ATOM 2233 C C . GLU A 1 279 ? 17.876 -8.070 -11.670 1.00 97.81 279 GLU A C 1
ATOM 2235 O O . GLU A 1 279 ? 18.134 -8.512 -12.790 1.00 97.81 279 GLU A O 1
ATOM 2240 N N . ALA A 1 280 ? 17.308 -6.879 -11.489 1.00 98.25 280 ALA A N 1
ATOM 2241 C CA . ALA A 1 280 ? 17.093 -5.893 -12.533 1.00 98.25 280 ALA A CA 1
ATOM 2242 C C . ALA A 1 280 ? 18.160 -4.809 -12.418 1.00 98.25 280 ALA A C 1
ATOM 2244 O O . ALA A 1 280 ? 18.186 -4.077 -11.434 1.00 98.25 280 ALA A O 1
ATOM 2245 N N . VAL A 1 281 ? 19.002 -4.648 -13.432 1.00 98.50 281 VAL A N 1
ATOM 2246 C CA . VAL A 1 281 ? 20.021 -3.599 -13.482 1.00 98.50 281 VAL A CA 1
ATOM 2247 C C . VAL A 1 281 ? 19.566 -2.506 -14.443 1.00 98.50 281 VAL A C 1
ATOM 2249 O O . VAL A 1 281 ? 19.392 -2.753 -15.635 1.00 98.50 281 VAL A O 1
ATOM 2252 N N . VAL A 1 282 ? 19.417 -1.279 -13.940 1.00 98.25 282 VAL A N 1
ATOM 2253 C CA . VAL A 1 282 ? 19.156 -0.096 -14.775 1.00 98.25 282 VAL A CA 1
ATOM 2254 C C . VAL A 1 282 ? 20.434 0.718 -14.905 1.00 98.25 282 VAL A C 1
ATOM 2256 O O . VAL A 1 282 ? 20.903 1.309 -13.926 1.00 98.25 282 VAL A O 1
ATOM 2259 N N . ARG A 1 283 ? 21.003 0.768 -16.113 1.00 98.31 283 ARG A N 1
ATOM 2260 C CA . ARG A 1 283 ? 22.204 1.560 -16.418 1.00 98.31 283 ARG A CA 1
ATOM 2261 C C . ARG A 1 283 ? 21.833 2.873 -17.089 1.00 98.31 283 ARG A C 1
ATOM 2263 O O . ARG A 1 283 ? 21.022 2.905 -18.009 1.00 98.31 283 ARG A O 1
ATOM 2270 N N . VAL A 1 284 ? 22.459 3.948 -16.630 1.00 97.00 284 VAL A N 1
ATOM 2271 C CA . VAL A 1 284 ? 22.222 5.324 -17.081 1.00 97.00 284 VAL A CA 1
ATOM 2272 C C . VAL A 1 284 ? 23.530 6.005 -17.468 1.00 97.00 284 VAL A C 1
ATOM 2274 O O . VAL A 1 284 ? 24.604 5.593 -17.019 1.00 97.00 284 VAL A O 1
ATOM 2277 N N . ASN A 1 285 ? 23.433 7.060 -18.274 1.00 95.31 285 ASN A N 1
ATOM 2278 C CA . ASN A 1 285 ? 24.541 7.952 -18.605 1.00 95.31 285 ASN A CA 1
ATOM 2279 C C . ASN A 1 285 ? 24.365 9.323 -17.910 1.00 95.31 285 ASN A C 1
ATOM 2281 O O . ASN A 1 285 ? 23.373 9.571 -17.220 1.00 95.31 285 ASN A O 1
ATOM 2285 N N . ARG A 1 286 ? 25.331 10.234 -18.079 1.00 94.31 286 ARG A N 1
ATOM 2286 C CA . ARG A 1 286 ? 25.273 11.617 -17.547 1.00 94.31 286 ARG A CA 1
ATOM 2287 C C . ARG A 1 286 ? 24.058 12.432 -17.994 1.00 94.31 286 ARG A C 1
ATOM 2289 O O . ARG A 1 286 ? 23.681 13.361 -17.286 1.00 94.31 286 ARG A O 1
ATOM 2296 N N . GLU A 1 287 ? 23.494 12.121 -19.155 1.00 91.31 287 GLU A N 1
ATOM 2297 C CA . GLU A 1 287 ? 22.387 12.851 -19.784 1.00 91.31 287 GLU A CA 1
ATOM 2298 C C . GLU A 1 287 ? 21.018 12.318 -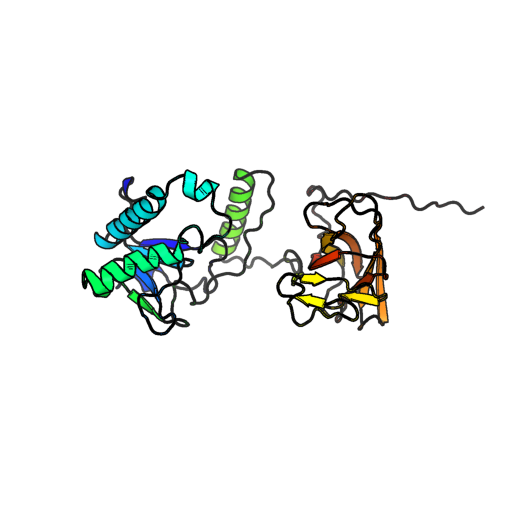19.329 1.00 91.31 287 GLU A C 1
ATOM 2300 O O . GLU A 1 287 ? 20.012 13.022 -19.427 1.00 91.31 287 GLU A O 1
ATOM 2305 N N . THR A 1 288 ? 20.962 11.098 -18.779 1.00 91.88 288 THR A N 1
ATOM 2306 C CA . THR A 1 288 ? 19.728 10.485 -18.288 1.00 91.88 288 THR A CA 1
ATOM 2307 C C . THR A 1 288 ? 19.164 11.252 -17.087 1.00 91.88 288 THR A C 1
ATOM 2309 O O . THR A 1 288 ? 19.769 11.313 -16.009 1.00 91.88 288 THR A O 1
ATOM 2312 N N . ASN A 1 289 ? 17.943 11.773 -17.223 1.00 91.88 289 ASN A N 1
ATOM 2313 C CA . ASN A 1 289 ? 17.277 12.539 -16.174 1.00 91.88 289 ASN A CA 1
ATOM 2314 C C . ASN A 1 289 ? 15.932 11.899 -15.798 1.00 91.88 289 ASN A C 1
ATOM 2316 O O . ASN A 1 289 ? 14.891 12.218 -16.377 1.00 91.88 289 ASN A O 1
ATOM 2320 N N . LEU A 1 290 ? 15.958 10.966 -14.840 1.00 93.44 290 LEU A N 1
ATOM 2321 C CA . LEU A 1 290 ? 14.783 10.194 -14.430 1.00 93.44 290 LEU A CA 1
ATOM 2322 C C . LEU A 1 290 ? 14.793 9.822 -12.939 1.00 93.44 290 LEU A C 1
ATOM 2324 O O . LEU A 1 290 ? 15.816 9.893 -12.251 1.00 93.44 290 LEU A O 1
ATOM 2328 N N . GLU A 1 291 ? 13.627 9.414 -12.448 1.00 94.94 291 GLU A N 1
ATOM 2329 C CA . GLU A 1 291 ? 13.404 8.909 -11.094 1.00 94.94 291 GLU A CA 1
ATOM 2330 C C . GLU A 1 291 ? 12.624 7.592 -11.161 1.00 94.94 291 GLU A C 1
ATOM 2332 O O . GLU A 1 291 ? 11.528 7.556 -11.718 1.00 94.94 291 GLU A O 1
ATOM 2337 N N . ILE A 1 292 ? 13.192 6.516 -10.609 1.00 96.44 292 ILE A N 1
ATOM 2338 C CA . ILE A 1 292 ? 12.568 5.187 -10.531 1.00 96.44 292 ILE A CA 1
ATOM 2339 C C . ILE A 1 292 ? 11.859 5.053 -9.186 1.00 96.44 292 ILE A C 1
ATOM 2341 O O . ILE A 1 292 ? 12.441 5.342 -8.142 1.00 96.44 292 ILE A O 1
ATOM 2345 N N . TYR A 1 293 ? 10.625 4.563 -9.210 1.00 94.12 293 TYR A N 1
ATOM 2346 C CA . TYR A 1 293 ? 9.803 4.305 -8.031 1.00 94.12 293 TYR A CA 1
ATOM 2347 C C . TYR A 1 293 ? 9.822 2.833 -7.623 1.00 94.12 293 TYR A C 1
ATOM 2349 O O . TYR A 1 293 ? 9.949 2.544 -6.433 1.00 94.12 293 TYR A O 1
ATOM 2357 N N . ALA A 1 294 ? 9.748 1.912 -8.592 1.00 94.88 294 ALA A N 1
ATOM 2358 C CA . ALA A 1 294 ? 9.700 0.472 -8.346 1.00 94.88 294 ALA A CA 1
ATOM 2359 C C . ALA A 1 294 ? 10.135 -0.373 -9.555 1.00 94.88 294 ALA A C 1
ATOM 2361 O O . ALA A 1 294 ? 10.145 0.102 -10.693 1.00 94.88 294 ALA A O 1
ATOM 2362 N N . VAL A 1 295 ? 10.423 -1.648 -9.292 1.00 96.19 295 VAL A N 1
ATOM 2363 C CA . VAL A 1 295 ? 10.600 -2.718 -10.286 1.00 96.19 295 VAL A CA 1
ATOM 2364 C C . VAL A 1 295 ? 9.558 -3.807 -10.025 1.00 96.19 295 VAL A C 1
ATOM 2366 O O . VAL A 1 295 ? 9.289 -4.124 -8.868 1.00 96.19 295 VAL A O 1
ATOM 2369 N N . GLN A 1 296 ? 8.991 -4.400 -11.076 1.00 94.50 296 GLN A N 1
ATOM 2370 C CA . GLN A 1 296 ? 8.082 -5.545 -10.970 1.00 94.50 296 GLN A CA 1
ATOM 2371 C C . GLN A 1 296 ? 8.501 -6.684 -11.903 1.00 94.50 296 GLN A C 1
ATOM 2373 O O . GLN A 1 296 ? 8.850 -6.423 -13.049 1.00 94.50 296 GLN A O 1
ATOM 2378 N N . PHE A 1 297 ? 8.407 -7.929 -11.434 1.00 93.81 297 PHE A N 1
ATOM 2379 C CA . PHE A 1 297 ? 8.661 -9.158 -12.194 1.00 93.81 297 PHE A CA 1
ATOM 2380 C C . PHE A 1 297 ? 7.395 -10.015 -12.242 1.00 93.81 297 PHE A C 1
ATOM 2382 O O . PHE A 1 297 ? 7.049 -10.637 -11.244 1.00 93.81 297 PHE A O 1
ATOM 2389 N N . LEU A 1 298 ? 6.710 -10.056 -13.382 1.00 89.88 298 LEU A N 1
ATOM 2390 C CA . LEU A 1 298 ? 5.485 -10.827 -13.615 1.00 89.88 298 LEU A CA 1
ATOM 2391 C C . LEU A 1 298 ? 5.821 -12.169 -14.272 1.00 89.88 298 LEU A C 1
ATOM 2393 O O . LEU A 1 298 ? 6.506 -12.166 -15.292 1.00 89.88 298 LEU A O 1
ATOM 2397 N N . LYS A 1 299 ? 5.308 -13.293 -13.761 1.00 90.56 299 LYS A N 1
ATOM 2398 C CA . LYS A 1 299 ? 5.338 -14.576 -14.486 1.00 90.56 299 LYS A CA 1
ATOM 2399 C C . LYS A 1 299 ? 4.254 -14.571 -15.567 1.00 90.56 299 LYS A C 1
ATOM 2401 O O . LYS A 1 299 ? 3.147 -14.085 -15.332 1.00 90.56 299 LYS A O 1
ATOM 2406 N N . ILE A 1 300 ? 4.564 -15.082 -16.752 1.00 86.12 300 ILE A N 1
ATOM 2407 C CA . ILE A 1 300 ? 3.648 -15.138 -17.894 1.00 86.12 300 ILE A CA 1
ATOM 2408 C C . ILE A 1 300 ? 3.110 -16.560 -18.000 1.00 86.12 300 ILE A C 1
ATOM 2410 O O . ILE A 1 300 ? 3.832 -17.488 -18.351 1.00 86.12 300 ILE A O 1
ATOM 2414 N N . ILE A 1 301 ? 1.822 -16.723 -17.707 1.00 80.19 301 ILE A N 1
ATOM 2415 C CA . ILE A 1 301 ? 1.149 -18.020 -17.785 1.00 80.19 301 ILE A CA 1
ATOM 2416 C C . ILE A 1 301 ? 0.704 -18.254 -19.234 1.00 80.19 301 ILE A C 1
ATOM 2418 O O . ILE A 1 301 ? -0.280 -17.675 -19.711 1.00 80.19 301 ILE A O 1
ATOM 2422 N N . THR A 1 302 ? 1.438 -19.103 -19.950 1.00 64.81 302 THR A N 1
ATOM 2423 C CA . THR A 1 302 ? 1.095 -19.568 -21.298 1.00 64.81 302 THR A CA 1
ATOM 2424 C C . THR A 1 302 ? -0.213 -20.365 -21.252 1.00 64.81 302 THR A C 1
ATOM 2426 O O . THR A 1 302 ? -0.271 -21.484 -20.754 1.00 64.81 302 THR A O 1
ATOM 2429 N N . GLY A 1 303 ? -1.289 -19.746 -21.743 1.00 53.00 303 GLY A N 1
ATOM 2430 C CA . GLY A 1 303 ? -2.667 -20.248 -21.649 1.00 53.00 303 GLY A CA 1
ATOM 2431 C C . GLY A 1 303 ? -3.715 -19.127 -21.605 1.00 53.00 303 GLY A C 1
ATOM 2432 O O . GLY A 1 303 ? -4.867 -19.332 -21.976 1.00 53.00 303 GLY A O 1
ATOM 2433 N N . ALA A 1 304 ? -3.313 -17.909 -21.227 1.00 43.19 304 ALA A N 1
ATOM 2434 C CA . ALA A 1 304 ? -4.176 -16.727 -21.202 1.00 43.19 304 ALA A CA 1
ATOM 2435 C C . ALA A 1 304 ? -4.205 -15.959 -22.547 1.00 43.19 304 ALA A C 1
ATOM 2437 O O . ALA A 1 304 ? -3.907 -14.765 -22.589 1.00 43.19 304 ALA A O 1
ATOM 2438 N N . GLU A 1 305 ? -4.601 -16.608 -23.651 1.00 42.25 305 GLU A N 1
ATOM 2439 C CA . GLU A 1 305 ? -4.592 -16.005 -25.007 1.00 42.25 305 GLU A CA 1
ATOM 2440 C C . GLU A 1 305 ? -5.502 -14.764 -25.189 1.00 42.25 305 GLU A C 1
ATOM 2442 O O . GLU A 1 305 ? -5.432 -14.090 -26.214 1.00 42.25 305 GLU A O 1
ATOM 2447 N N . ASN A 1 306 ? -6.330 -14.412 -24.197 1.00 40.12 306 ASN A N 1
ATOM 2448 C CA . ASN A 1 306 ? -7.321 -13.331 -24.291 1.00 40.12 306 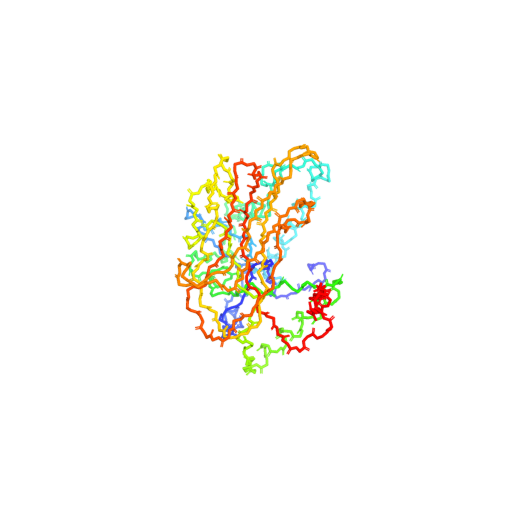ASN A CA 1
ATOM 2449 C C . ASN A 1 306 ? -6.988 -12.034 -23.522 1.00 40.12 306 ASN A C 1
ATOM 2451 O O . ASN A 1 306 ? -7.719 -11.054 -23.657 1.00 40.12 306 ASN A O 1
ATOM 2455 N N . PHE A 1 307 ? -5.897 -11.962 -22.747 1.00 43.59 307 PHE A N 1
ATOM 2456 C CA . PHE A 1 307 ? -5.585 -10.780 -21.917 1.00 43.59 307 PHE A CA 1
ATOM 2457 C C . PHE A 1 307 ? -4.703 -9.714 -22.596 1.00 43.59 307 PHE A C 1
ATOM 2459 O O . PHE A 1 307 ? -3.815 -9.145 -21.974 1.00 43.59 307 PHE A O 1
ATOM 2466 N N . GLY A 1 308 ? -4.967 -9.390 -23.866 1.00 43.09 308 GLY A N 1
ATOM 2467 C CA . GLY A 1 308 ? -4.581 -8.109 -24.493 1.00 43.09 308 GLY A CA 1
ATOM 2468 C C . GLY A 1 308 ? -3.085 -7.766 -24.649 1.00 43.09 308 GLY A C 1
ATOM 2469 O O . GLY A 1 308 ? -2.776 -6.756 -25.284 1.00 43.09 308 GLY A O 1
ATOM 2470 N N . ILE A 1 309 ? -2.157 -8.573 -24.126 1.00 48.12 309 ILE A N 1
ATOM 2471 C CA . ILE A 1 309 ? -0.707 -8.372 -24.255 1.00 48.12 309 ILE A CA 1
ATOM 2472 C C . ILE A 1 309 ? -0.300 -8.695 -25.696 1.00 48.12 309 ILE A C 1
ATOM 2474 O O . ILE A 1 309 ? -0.029 -9.840 -26.058 1.00 48.12 309 ILE A O 1
ATOM 2478 N N . ARG A 1 310 ? -0.255 -7.666 -26.548 1.00 40.84 310 ARG A N 1
ATOM 2479 C CA . ARG A 1 310 ? 0.316 -7.787 -27.891 1.00 40.84 310 ARG A CA 1
ATOM 2480 C C . ARG A 1 310 ? 1.825 -7.998 -27.781 1.00 40.84 310 ARG A C 1
ATOM 2482 O O . ARG A 1 310 ? 2.562 -7.027 -27.625 1.00 40.84 310 ARG A O 1
ATOM 2489 N N . LYS A 1 311 ? 2.292 -9.237 -27.972 1.00 42.72 311 LYS A N 1
ATOM 2490 C CA . LYS A 1 311 ? 3.656 -9.468 -28.467 1.00 42.72 311 LYS A CA 1
ATOM 2491 C C . LYS A 1 311 ? 3.772 -8.750 -29.815 1.00 42.72 311 LYS A C 1
ATOM 2493 O O . LYS A 1 311 ? 3.231 -9.212 -30.815 1.00 42.72 311 LYS A O 1
ATOM 2498 N N . THR A 1 312 ? 4.439 -7.599 -29.850 1.00 40.50 312 THR A N 1
ATOM 2499 C CA . THR A 1 312 ? 4.882 -7.009 -31.115 1.00 40.50 312 THR A CA 1
ATOM 2500 C C . THR A 1 312 ? 6.078 -7.810 -31.602 1.00 40.50 312 THR A C 1
ATOM 2502 O O . THR A 1 312 ? 7.214 -7.519 -31.227 1.00 40.50 312 THR A O 1
ATOM 2505 N N . GLU A 1 313 ? 5.821 -8.826 -32.421 1.00 37.34 313 GLU A N 1
ATOM 2506 C CA . GLU A 1 313 ? 6.867 -9.472 -33.207 1.00 37.34 313 GLU A CA 1
ATOM 2507 C C . GLU A 1 313 ? 7.530 -8.413 -34.097 1.00 37.34 313 GLU A C 1
ATOM 2509 O O . GLU A 1 313 ? 6.947 -7.928 -35.066 1.00 37.34 313 GLU A O 1
ATOM 2514 N N . LYS A 1 314 ? 8.758 -8.019 -33.747 1.00 37.91 314 LYS A N 1
ATOM 2515 C CA . LYS A 1 314 ? 9.679 -7.438 -34.720 1.00 37.91 314 LYS A CA 1
ATOM 2516 C C . LYS A 1 314 ? 10.374 -8.596 -35.414 1.00 37.91 314 LYS A C 1
ATOM 2518 O O . LYS A 1 314 ? 11.065 -9.379 -34.768 1.00 37.91 314 LYS A O 1
ATOM 2523 N N . GLU A 1 315 ? 10.163 -8.683 -36.720 1.00 33.66 315 GLU A N 1
ATOM 2524 C CA . GLU A 1 315 ? 10.728 -9.712 -37.584 1.00 33.66 315 GLU A CA 1
ATOM 2525 C C . GLU A 1 315 ? 12.253 -9.809 -37.414 1.00 33.66 315 GLU A C 1
ATOM 2527 O O . GLU A 1 315 ? 12.979 -8.824 -37.572 1.00 33.66 315 GLU A O 1
ATOM 2532 N N . LEU A 1 316 ? 12.744 -11.018 -37.134 1.00 31.69 316 LEU A N 1
ATOM 2533 C CA . LEU A 1 316 ? 14.153 -11.358 -37.315 1.00 31.69 316 LEU A CA 1
ATOM 2534 C C . LEU A 1 316 ? 14.435 -11.439 -38.825 1.00 31.69 316 LEU A C 1
ATOM 2536 O O . LEU A 1 316 ? 13.811 -12.262 -39.502 1.00 31.69 316 LEU A O 1
ATOM 2540 N N . PRO A 1 317 ? 15.374 -10.651 -39.383 1.00 32.56 317 PRO A N 1
ATOM 2541 C CA . PRO A 1 317 ? 15.697 -10.718 -40.801 1.00 32.56 317 PRO A CA 1
ATOM 2542 C C . PRO A 1 317 ? 16.530 -11.970 -41.112 1.00 32.56 317 PRO A C 1
ATOM 2544 O O . PRO A 1 317 ? 17.752 -11.923 -41.261 1.00 32.56 317 PRO A O 1
ATOM 2547 N N . HIS A 1 318 ? 15.862 -13.112 -41.271 1.00 35.06 318 HIS A N 1
ATOM 2548 C CA . HIS A 1 318 ? 16.455 -14.266 -41.935 1.00 35.06 318 HIS A CA 1
ATOM 2549 C C . HIS A 1 318 ? 16.548 -14.016 -43.444 1.00 35.06 318 HIS A C 1
ATOM 2551 O O . HIS A 1 318 ? 15.593 -14.263 -44.183 1.00 35.06 318 HIS A O 1
ATOM 2557 N N . LYS A 1 319 ? 17.740 -13.630 -43.912 1.00 31.75 319 LYS A N 1
ATOM 2558 C CA . LYS A 1 319 ? 18.337 -14.226 -45.118 1.00 31.75 319 LYS A CA 1
ATOM 2559 C C . LYS A 1 319 ? 19.830 -13.935 -45.221 1.00 31.75 319 LYS A C 1
ATOM 2561 O O . LYS A 1 319 ? 20.246 -12.823 -45.523 1.00 31.75 319 LYS A O 1
ATOM 2566 N N . ILE A 1 320 ? 20.604 -14.993 -45.011 1.00 41.56 320 ILE A N 1
ATOM 2567 C CA . ILE A 1 320 ? 21.967 -15.119 -45.516 1.00 41.56 320 ILE A CA 1
ATOM 2568 C C . ILE A 1 320 ? 21.865 -15.447 -47.011 1.00 41.56 320 ILE A C 1
ATOM 2570 O O . ILE A 1 320 ? 21.098 -16.337 -47.388 1.00 41.56 320 ILE A O 1
ATOM 2574 N N . TRP A 1 321 ? 22.659 -14.747 -47.817 1.00 46.06 321 TRP A N 1
ATOM 2575 C CA . TRP A 1 321 ? 23.302 -15.259 -49.027 1.00 46.06 321 TRP A CA 1
ATOM 2576 C C . TRP A 1 321 ? 24.786 -14.908 -48.913 1.00 46.06 321 TRP A C 1
ATOM 2578 O O . TRP A 1 321 ? 25.060 -13.783 -48.434 1.00 46.06 321 TRP A O 1
#

Mean predicted aligned error: 16.35 Å

Organism: NCBI:txid442969

Nearest PDB structures (foldseek):
  2wze-assembly1_A  TM=5.273E-01  e=7.492E-04  Acetivibrio thermocellus
  2wze-assembly2_B  TM=5.214E-01  e=7.935E-04  Acetivibrio thermocellus
  4xup-assembly1_A  TM=4.693E-01  e=4.162E-02  Paenibacillus barcinonensis
  6x86-assembly1_C  TM=3.596E-01  e=2.630E-02  Homo sapiens
  8h2i-assembly1_bG  TM=3.307E-01  e=2.630E-02  Paramecium bursaria Chlorella virus 1

pLDDT: mean 80.7, std 19.65, range [31.69, 98.5]

Radius of gyration: 25.47 Å; Cα contacts (8 Å, |Δi|>4): 582; chains: 1; bounding box: 60×51×79 Å

Secondary structure (DSSP, 8-state):
-GGGT--SEEEEE-TT-----TT--HHHHHTT-TT-SEEEEE-GGG-TT---TTEEEEETTSHHHHHHHHHHHHHHHTS-HHHHHH-SSBTTTB--HHHHHHHHHHIIIIIS--GGGEEEEETTT-TTTTSS----------SSHHHHHHHHHHHHHHHTTT------S--S-EEEETTSTT-B-SSSEEETTEEE--S--EEEEB-EEEEE-SEEEEEEEEEEE--SSTT----EEEEEEETTTTEEEEEEEE-S----TTEEEEEEEEESS-EEEEEEEEEE-TT--EEEEEEEEEEE-TT-TTS------PPP-----